Protein AF-A0AAV7GTG4-F1 (afdb_monomer_lite)

Organism: Dendrobium chrysotoxum (NCBI:txid161865)

Radius of gyration: 28.4 Å; chains: 1; bounding box: 74×45×82 Å

InterPro domains:
  IPR003140 Phospholipase/carboxylesterase/thioesterase [PF02230] (51-255)
  IPR029058 Alpha/Beta hydrolase fold [G3DSA:3.40.50.1820] (40-260)
  IPR029058 Alpha/Beta hydrolase fold [SSF53474] (51-258)
  IPR050565 Acyl-protein thioesterase 1-2/Carboxylesterase-like [PTHR10655] (38-260)

pLDDT: mean 74.46, std 27.86, range [29.88, 98.94]

Structure (mmCIF, N/CA/C/O backbone):
data_AF-A0AAV7GTG4-F1
#
_entry.id   AF-A0AAV7GTG4-F1
#
loop_
_atom_site.group_PDB
_atom_site.id
_atom_site.type_symbol
_atom_site.label_atom_id
_atom_site.label_alt_id
_atom_site.label_comp_id
_atom_site.label_asym_id
_atom_site.label_entity_id
_atom_site.label_seq_id
_atom_site.pdbx_PDB_ins_code
_atom_site.Cartn_x
_atom_site.Cartn_y
_atom_site.Cartn_z
_atom_site.occupancy
_atom_site.B_iso_or_equiv
_atom_site.auth_seq_id
_atom_site.auth_comp_id
_atom_site.auth_asym_id
_atom_site.auth_atom_id
_atom_site.pdbx_PDB_model_num
ATOM 1 N N . MET A 1 1 ? -53.180 29.968 63.062 1.00 36.66 1 MET A N 1
ATOM 2 C CA . MET A 1 1 ? -52.756 29.632 61.686 1.00 36.66 1 MET A CA 1
ATOM 3 C C . MET A 1 1 ? -51.474 28.809 61.754 1.00 36.66 1 MET A C 1
ATOM 5 O O . MET A 1 1 ? -50.418 29.368 62.012 1.00 36.66 1 MET A O 1
ATOM 9 N N . ARG A 1 2 ? -51.567 27.484 61.605 1.00 34.22 2 ARG A N 1
ATOM 10 C CA . ARG A 1 2 ? -50.426 26.599 61.323 1.00 34.22 2 ARG A CA 1
ATOM 11 C C . ARG A 1 2 ? -50.727 25.960 59.972 1.00 34.22 2 ARG A C 1
ATOM 13 O O . ARG A 1 2 ? -51.793 25.376 59.820 1.00 34.22 2 ARG A O 1
ATOM 20 N N . ALA A 1 3 ? -49.849 26.169 58.999 1.00 37.91 3 ALA A N 1
ATOM 21 C CA . ALA A 1 3 ? -49.956 25.565 57.680 1.00 37.91 3 ALA A CA 1
ATOM 22 C C . ALA A 1 3 ? -49.348 24.157 57.732 1.00 37.91 3 ALA A C 1
ATOM 24 O O . ALA A 1 3 ? -48.177 24.004 58.080 1.00 37.91 3 ALA A O 1
ATOM 25 N N . GLU A 1 4 ? -50.151 23.147 57.410 1.00 39.28 4 GLU A N 1
ATOM 26 C CA . GLU A 1 4 ? -49.683 21.790 57.134 1.00 39.28 4 GLU A CA 1
ATOM 27 C C . GLU A 1 4 ? -48.976 21.771 55.776 1.00 39.28 4 GLU A C 1
ATOM 29 O O . GLU A 1 4 ? -49.532 22.167 54.750 1.00 39.28 4 GLU A O 1
ATOM 34 N N . VAL A 1 5 ? -47.717 21.338 55.770 1.00 39.69 5 VAL A N 1
ATOM 35 C CA . VAL A 1 5 ? -46.936 21.131 54.548 1.00 39.69 5 VAL A CA 1
ATOM 36 C C . VAL A 1 5 ? -47.171 19.696 54.076 1.00 39.69 5 VAL A C 1
ATOM 38 O O . VAL A 1 5 ? -46.768 18.747 54.743 1.00 39.69 5 VAL A O 1
ATOM 41 N N . ASN A 1 6 ? -47.817 19.553 52.916 1.00 38.62 6 ASN A N 1
ATOM 42 C CA . ASN A 1 6 ? -48.120 18.277 52.257 1.00 38.62 6 ASN A CA 1
ATOM 43 C C . ASN A 1 6 ? -46.845 17.474 51.920 1.00 38.62 6 ASN A C 1
ATOM 45 O O . ASN A 1 6 ? -46.134 17.761 50.949 1.00 38.62 6 ASN A O 1
ATOM 49 N N . THR A 1 7 ? -46.597 16.424 52.701 1.00 40.06 7 THR A N 1
ATOM 50 C CA . THR A 1 7 ? -45.462 15.486 52.620 1.00 40.06 7 THR A CA 1
ATOM 51 C C . THR A 1 7 ? -45.496 14.566 51.388 1.00 40.06 7 THR A C 1
ATOM 53 O O . THR A 1 7 ? -44.447 14.133 50.909 1.00 40.06 7 THR A O 1
ATOM 56 N N . THR A 1 8 ? -46.665 14.334 50.787 1.00 39.31 8 THR A N 1
ATOM 57 C CA . THR A 1 8 ? -46.861 13.488 49.589 1.00 39.31 8 THR A CA 1
ATOM 58 C C . THR A 1 8 ? -46.252 14.081 48.309 1.00 39.31 8 THR A C 1
ATOM 60 O O . THR A 1 8 ? -45.664 13.370 47.488 1.00 39.31 8 THR A O 1
ATOM 63 N N . THR A 1 9 ? -46.279 15.406 48.156 1.00 38.47 9 THR A N 1
ATOM 64 C CA . THR A 1 9 ? -45.645 16.117 47.029 1.00 38.47 9 THR A CA 1
ATOM 65 C C . THR A 1 9 ? -44.116 16.027 47.051 1.00 38.47 9 THR A C 1
ATOM 67 O O . THR A 1 9 ? -43.485 15.981 45.991 1.00 38.47 9 THR A O 1
ATOM 70 N N . ALA A 1 10 ? -43.519 15.937 48.242 1.00 34.12 10 ALA A N 1
ATOM 71 C CA . ALA A 1 10 ? -42.072 15.842 48.421 1.00 34.12 10 ALA A CA 1
ATOM 72 C C . ALA A 1 10 ? -41.535 14.435 48.092 1.00 34.12 10 ALA A C 1
ATOM 74 O O . ALA A 1 10 ? -40.480 14.306 47.475 1.00 34.12 10 ALA A O 1
ATOM 75 N N . LEU A 1 11 ? -42.289 13.370 48.400 1.00 30.86 11 LEU A N 1
ATOM 76 C CA . LEU A 1 11 ? -41.882 12.003 48.044 1.00 30.86 11 LEU A CA 1
ATOM 77 C C . LEU A 1 11 ? -41.906 11.765 46.523 1.00 30.86 11 LEU A C 1
ATOM 79 O O . LEU A 1 11 ? -40.961 11.207 45.968 1.00 30.86 11 LEU A O 1
ATOM 83 N N . SER A 1 12 ? -42.941 12.236 45.817 1.00 35.38 12 SER A N 1
ATOM 84 C CA . SER A 1 12 ? -43.065 12.047 44.357 1.00 35.38 12 SER A CA 1
ATOM 85 C C . SER A 1 12 ? -42.009 12.810 43.536 1.00 35.38 12 SER A C 1
ATOM 87 O O . SER A 1 12 ? -41.624 12.382 42.442 1.00 35.38 12 SER A O 1
ATOM 89 N N . THR A 1 13 ? -41.512 13.929 44.071 1.00 37.38 13 THR A N 1
ATOM 90 C CA . THR A 1 13 ? -40.458 14.748 43.456 1.00 37.38 13 THR A CA 1
ATOM 91 C C . THR A 1 13 ? -39.060 14.171 43.685 1.00 37.38 13 THR A C 1
ATOM 93 O O . THR A 1 13 ? -38.193 14.381 42.839 1.00 37.38 13 THR A O 1
ATOM 96 N N . LEU A 1 14 ? -38.860 13.367 44.737 1.00 34.56 14 LEU A N 1
ATOM 97 C CA . LEU A 1 14 ? -37.626 12.611 44.991 1.00 34.56 14 LEU A CA 1
ATOM 98 C C . LEU A 1 14 ? -37.599 11.224 44.323 1.00 34.56 14 LEU A C 1
ATOM 100 O O . LEU A 1 14 ? -36.553 10.801 43.838 1.00 34.56 14 LEU A O 1
ATOM 104 N N . LEU A 1 15 ? -38.734 10.528 44.217 1.00 31.47 15 LEU A N 1
ATOM 105 C CA . LEU A 1 15 ? -38.800 9.172 43.645 1.00 31.47 15 LEU A CA 1
ATOM 106 C C . LEU A 1 15 ? -38.564 9.132 42.124 1.00 31.47 15 LEU A C 1
ATOM 108 O O . LEU A 1 15 ? -37.957 8.195 41.610 1.00 31.47 15 LEU A O 1
ATOM 112 N N . ARG A 1 16 ? -38.990 10.164 41.386 1.00 36.44 16 ARG A N 1
ATOM 113 C CA . ARG A 1 16 ? -38.794 10.269 39.925 1.00 36.44 16 ARG A CA 1
ATOM 114 C C . ARG A 1 16 ? -37.327 10.390 39.488 1.00 36.44 16 ARG A C 1
ATOM 116 O O . ARG A 1 16 ? -36.952 9.674 38.561 1.00 36.44 16 ARG A O 1
ATOM 123 N N . PRO A 1 17 ? -36.484 11.247 40.096 1.00 33.72 17 PRO A N 1
ATOM 124 C CA . PRO A 1 17 ? -35.061 11.283 39.772 1.00 33.72 17 PRO A CA 1
ATOM 125 C C . PRO A 1 17 ? -34.335 10.001 40.191 1.00 33.72 17 PRO A C 1
ATOM 127 O O . PRO A 1 17 ? -33.443 9.576 39.465 1.00 33.72 17 PRO A O 1
ATOM 130 N N . ILE A 1 18 ? -34.755 9.340 41.276 1.00 34.94 18 ILE A N 1
ATOM 131 C CA . ILE A 1 18 ? -34.203 8.037 41.681 1.00 34.94 18 ILE A CA 1
ATOM 132 C C . ILE A 1 18 ? -34.541 6.967 40.634 1.00 34.94 18 ILE A C 1
ATOM 134 O O . ILE A 1 18 ? -33.643 6.280 40.163 1.00 34.94 18 ILE A O 1
ATOM 138 N N . ALA A 1 19 ? -35.791 6.888 40.170 1.00 34.91 19 ALA A N 1
ATOM 139 C CA . ALA A 1 19 ? -36.195 5.946 39.123 1.00 34.91 19 ALA A CA 1
ATOM 140 C C . ALA A 1 19 ? -35.512 6.222 37.768 1.00 34.91 19 ALA A C 1
ATOM 142 O O . ALA A 1 19 ? -35.111 5.284 37.078 1.00 34.91 19 ALA A O 1
ATOM 143 N N . LEU A 1 20 ? -35.328 7.496 37.392 1.00 38.78 20 LEU A N 1
ATOM 144 C CA . LEU A 1 20 ? -34.581 7.873 36.183 1.00 38.78 20 LEU A CA 1
ATOM 145 C C . LEU A 1 20 ? -33.096 7.519 36.301 1.00 38.78 20 LEU A C 1
ATOM 147 O O . LEU A 1 20 ? -32.494 7.058 35.332 1.00 38.78 20 LEU A O 1
ATOM 151 N N . PHE A 1 21 ? -32.509 7.719 37.479 1.00 38.72 21 PHE A N 1
ATOM 152 C CA . PHE A 1 21 ? -31.132 7.342 37.765 1.00 38.72 21 PHE A CA 1
ATOM 153 C C . PHE A 1 21 ? -30.966 5.821 37.699 1.00 38.72 21 PHE A C 1
ATOM 155 O O . PHE A 1 21 ? -30.103 5.340 36.974 1.00 38.72 21 PHE A O 1
ATOM 162 N N . SER A 1 22 ? -31.858 5.056 38.331 1.00 38.25 22 SER A N 1
ATOM 163 C CA . SER A 1 22 ? -31.867 3.591 38.275 1.00 38.25 22 SER A CA 1
ATOM 164 C C . SER A 1 22 ? -32.057 3.058 36.852 1.00 38.25 22 SER A C 1
ATOM 166 O O . SER A 1 22 ? -31.350 2.135 36.460 1.00 38.25 22 SER A O 1
ATOM 168 N N . ALA A 1 23 ? -32.939 3.658 36.045 1.00 41.09 23 ALA A N 1
ATOM 169 C CA . ALA A 1 23 ? -33.130 3.280 34.642 1.00 41.09 23 ALA A CA 1
ATOM 170 C C . ALA A 1 23 ? -31.912 3.627 33.771 1.00 41.09 23 ALA A C 1
ATOM 172 O O . ALA A 1 23 ? -31.518 2.838 32.917 1.00 41.09 23 ALA A O 1
ATOM 173 N N . THR A 1 24 ? -31.269 4.771 34.014 1.00 45.00 24 THR A N 1
ATOM 174 C CA . THR A 1 24 ? -30.052 5.180 33.296 1.00 45.00 24 THR A CA 1
ATOM 175 C C . THR A 1 24 ? -28.879 4.276 33.663 1.00 45.00 24 THR A C 1
ATOM 177 O O . THR A 1 24 ? -28.149 3.834 32.779 1.00 45.00 24 THR A O 1
ATOM 180 N N . VAL A 1 25 ? -28.730 3.924 34.942 1.00 43.78 25 VAL A N 1
ATOM 181 C CA . VAL A 1 25 ? -27.737 2.951 35.410 1.00 43.78 25 VAL A CA 1
ATOM 182 C C . VAL A 1 25 ? -28.030 1.573 34.822 1.00 43.78 25 VAL A C 1
ATOM 184 O O . VAL A 1 25 ? -27.119 0.957 34.285 1.00 43.78 25 VAL A O 1
ATOM 187 N N . ALA A 1 26 ? -29.285 1.117 34.810 1.00 42.66 26 ALA A N 1
ATOM 188 C CA . ALA A 1 26 ? -29.662 -0.163 34.216 1.00 42.66 26 ALA A CA 1
ATOM 189 C C . ALA A 1 26 ? -29.380 -0.208 32.708 1.00 42.66 26 ALA A C 1
ATOM 191 O O . ALA A 1 26 ? -28.789 -1.174 32.245 1.00 42.66 26 ALA A O 1
ATOM 192 N N . ILE A 1 27 ? -29.707 0.846 31.950 1.00 50.53 27 ILE A N 1
ATOM 193 C CA . ILE A 1 27 ? -29.393 0.963 30.514 1.00 50.53 27 ILE A CA 1
ATOM 194 C C . ILE A 1 27 ? -27.882 1.036 30.293 1.00 50.53 27 ILE A C 1
ATOM 196 O O . ILE A 1 27 ? -27.375 0.420 29.359 1.00 50.53 27 ILE A O 1
ATOM 200 N N . THR A 1 28 ? -27.141 1.731 31.155 1.00 45.47 28 THR A N 1
ATOM 201 C CA . THR A 1 28 ? -25.675 1.804 31.083 1.00 45.47 28 THR A CA 1
ATOM 202 C C . THR A 1 28 ? -25.050 0.442 31.371 1.00 45.47 28 THR A C 1
ATOM 204 O O . THR A 1 28 ? -24.150 0.032 30.651 1.00 45.47 28 THR A O 1
ATOM 207 N N . VAL A 1 29 ? -25.564 -0.305 32.351 1.00 43.78 29 VAL A N 1
ATOM 208 C CA . VAL A 1 29 ? -25.121 -1.665 32.691 1.00 43.78 29 VAL A CA 1
ATOM 209 C C . VAL A 1 29 ? -25.538 -2.670 31.611 1.00 43.78 29 VAL A C 1
ATOM 211 O O . VAL A 1 29 ? -24.743 -3.540 31.259 1.00 43.78 29 VAL A O 1
ATOM 214 N N . LEU A 1 30 ? -26.725 -2.540 31.009 1.00 42.84 30 LEU A N 1
ATOM 215 C CA . LEU A 1 30 ? -27.164 -3.374 29.882 1.00 42.84 30 LEU A CA 1
ATOM 216 C C . LEU A 1 30 ? -26.331 -3.092 28.627 1.00 42.84 30 LEU A C 1
ATOM 218 O O . LEU A 1 30 ? -25.896 -4.012 27.947 1.00 42.84 30 LEU A O 1
ATOM 222 N N . SER A 1 31 ? -26.047 -1.820 28.349 1.00 46.91 31 SER A N 1
ATOM 223 C CA . SER A 1 31 ? -25.193 -1.398 27.238 1.00 46.91 31 SER A CA 1
ATOM 224 C C . SER A 1 31 ? -23.757 -1.851 27.468 1.00 46.91 31 SER A C 1
ATOM 226 O O . SER A 1 31 ? -23.150 -2.417 26.569 1.00 46.91 31 SER A O 1
ATOM 228 N N . ALA A 1 32 ? -23.231 -1.692 28.683 1.00 39.34 32 ALA A N 1
ATOM 229 C CA . ALA A 1 32 ? -21.910 -2.169 29.069 1.00 39.34 32 ALA A CA 1
ATOM 230 C C . ALA A 1 32 ? -21.818 -3.699 29.004 1.00 39.34 32 ALA A C 1
ATOM 232 O O . ALA A 1 32 ? -20.820 -4.209 28.522 1.00 39.34 32 ALA A O 1
ATOM 233 N N . SER A 1 33 ? -22.850 -4.447 29.401 1.00 35.81 33 SER A N 1
ATOM 234 C CA . SER A 1 33 ? -22.867 -5.917 29.315 1.00 35.81 33 SER A CA 1
ATOM 235 C C . SER A 1 33 ? -23.083 -6.440 27.888 1.00 35.81 33 SER A C 1
ATOM 237 O O . SER A 1 33 ? -22.487 -7.448 27.509 1.00 35.81 33 SER A O 1
ATOM 239 N N . LEU A 1 34 ? -23.840 -5.729 27.048 1.00 40.31 34 LEU A N 1
ATOM 240 C CA . LEU A 1 34 ? -23.933 -5.984 25.605 1.00 40.31 34 LEU A CA 1
ATOM 241 C C . LEU A 1 34 ? -22.618 -5.644 24.884 1.00 40.31 34 LEU A C 1
ATOM 243 O O . LEU A 1 34 ? -22.203 -6.374 23.984 1.00 40.31 34 LEU A O 1
ATOM 247 N N . LEU A 1 35 ? -21.924 -4.586 25.315 1.00 38.91 35 LEU A N 1
ATOM 248 C CA . LEU A 1 35 ? -20.569 -4.238 24.879 1.00 38.91 35 LEU A CA 1
ATOM 249 C C . LEU A 1 35 ? -19.532 -5.237 25.417 1.00 38.91 35 LEU A C 1
ATOM 251 O O . LEU A 1 35 ? -18.597 -5.564 24.697 1.00 38.91 35 LEU A O 1
ATOM 255 N N . HIS A 1 36 ? -19.714 -5.788 26.622 1.00 35.22 36 HIS A N 1
ATOM 256 C CA . HIS A 1 36 ? -18.896 -6.863 27.194 1.00 35.22 36 HIS A CA 1
ATOM 257 C C . HIS A 1 36 ? -19.021 -8.139 26.359 1.00 35.22 36 HIS A C 1
ATOM 259 O O . HIS A 1 36 ? -18.013 -8.681 25.914 1.00 35.22 36 HIS A O 1
ATOM 265 N N . ARG A 1 37 ? -20.258 -8.557 26.041 1.00 39.06 37 ARG A N 1
ATOM 266 C CA . ARG A 1 37 ? -20.541 -9.691 25.142 1.00 39.06 37 ARG A CA 1
ATOM 267 C C . ARG A 1 37 ? -20.003 -9.490 23.721 1.00 39.06 37 ARG A C 1
ATOM 269 O O . ARG A 1 37 ? -19.811 -10.473 23.017 1.00 39.06 37 ARG A O 1
ATOM 276 N N . ARG A 1 38 ? -19.765 -8.241 23.298 1.00 43.75 38 ARG A N 1
ATOM 277 C CA . ARG A 1 38 ? -19.172 -7.872 21.999 1.00 43.75 38 ARG A CA 1
ATOM 278 C C . ARG A 1 38 ? -17.683 -7.486 22.069 1.00 43.75 38 ARG A C 1
ATOM 280 O O . ARG A 1 38 ? -17.143 -7.054 21.058 1.00 43.75 38 ARG A O 1
ATOM 287 N N . GLY A 1 39 ? -17.017 -7.622 23.222 1.00 35.09 39 GLY A N 1
ATOM 288 C CA . GLY A 1 39 ? -15.580 -7.339 23.384 1.00 35.09 39 GLY A CA 1
ATOM 289 C C . GLY A 1 39 ? -15.173 -5.854 23.413 1.00 35.09 39 GLY A C 1
ATOM 290 O O . GLY A 1 39 ? -13.990 -5.541 23.337 1.00 35.09 39 GLY A O 1
ATOM 291 N N . LEU A 1 40 ? -16.121 -4.921 23.545 1.00 40.44 40 LEU A N 1
ATOM 292 C CA . LEU A 1 40 ? -15.910 -3.472 23.373 1.00 40.44 40 LEU A CA 1
ATOM 293 C C . LEU A 1 40 ? -15.656 -2.689 24.678 1.00 40.44 40 LEU A C 1
ATOM 295 O O . LEU A 1 40 ? -15.343 -1.502 24.626 1.00 40.44 40 LEU A O 1
ATOM 299 N N . LEU A 1 41 ? -15.741 -3.322 25.855 1.00 35.50 41 LEU A N 1
ATOM 300 C CA . LEU A 1 41 ? -15.412 -2.673 27.140 1.00 35.50 41 LEU A CA 1
ATOM 301 C C . LEU A 1 41 ? -13.906 -2.518 27.402 1.00 35.50 41 LEU A C 1
ATOM 303 O O . LEU A 1 41 ? -13.519 -1.812 28.332 1.00 35.50 41 LEU A O 1
ATOM 307 N N . HIS A 1 42 ? -13.043 -3.090 26.560 1.00 37.62 42 HIS A N 1
ATOM 308 C CA . HIS A 1 42 ? -11.595 -2.873 26.626 1.00 37.62 42 HIS A CA 1
ATOM 309 C C . HIS A 1 42 ? -11.173 -1.479 26.122 1.00 37.62 42 HIS A C 1
ATOM 311 O O . HIS A 1 42 ? -10.031 -1.297 25.730 1.00 37.62 42 HIS A O 1
ATOM 317 N N . LEU A 1 43 ? -12.083 -0.497 26.114 1.00 39.78 43 LEU A N 1
ATOM 318 C CA . LEU A 1 43 ? -11.849 0.894 25.701 1.00 39.78 43 LEU A CA 1
ATOM 319 C C . LEU A 1 43 ? -12.135 1.921 26.818 1.00 39.78 43 LEU A C 1
ATOM 321 O O . LEU A 1 43 ? -11.957 3.115 26.597 1.00 39.78 43 LEU A O 1
ATOM 325 N N . ALA A 1 44 ? -12.583 1.482 28.005 1.00 33.91 44 ALA A N 1
ATOM 326 C CA . ALA A 1 44 ? -13.005 2.369 29.100 1.00 33.91 44 ALA A CA 1
ATOM 327 C C . ALA A 1 44 ? -12.086 2.369 30.342 1.00 33.91 44 ALA A C 1
ATOM 329 O O . ALA A 1 44 ? -12.305 3.160 31.257 1.00 33.91 44 ALA A O 1
ATOM 330 N N . ASN A 1 45 ? -11.051 1.525 30.391 1.00 31.11 45 ASN A N 1
ATOM 331 C CA . ASN A 1 45 ? -9.992 1.621 31.404 1.00 31.11 45 ASN A CA 1
ATOM 332 C C . ASN A 1 45 ? -8.892 2.588 30.891 1.00 31.11 45 ASN A C 1
ATOM 334 O O . ASN A 1 45 ? -8.437 2.439 29.763 1.00 31.11 45 ASN A O 1
ATOM 338 N N . PRO A 1 46 ? -8.387 3.568 31.656 1.00 36.03 46 PRO A N 1
ATOM 339 C CA . PRO A 1 46 ? -7.243 4.380 31.213 1.00 36.03 46 PRO A CA 1
ATOM 340 C C . PRO A 1 46 ? -5.946 3.560 31.051 1.00 36.03 46 PRO A C 1
ATOM 342 O O . PRO A 1 46 ? -4.975 4.049 30.480 1.00 36.03 46 PRO A O 1
ATOM 345 N N . GLN A 1 47 ? -5.947 2.307 31.526 1.00 33.12 47 GLN A N 1
ATOM 346 C CA . GLN A 1 47 ? -4.944 1.272 31.255 1.00 33.12 47 GLN A CA 1
ATOM 347 C C . GLN A 1 47 ? -5.450 0.159 30.318 1.00 33.12 47 GLN A C 1
ATOM 349 O O . GLN A 1 47 ? -4.998 -0.982 30.393 1.00 33.12 47 GLN A O 1
ATOM 354 N N . THR A 1 48 ? -6.412 0.437 29.434 1.00 41.69 48 THR A N 1
ATOM 355 C CA . THR A 1 48 ? -6.730 -0.495 28.346 1.00 41.69 48 THR A CA 1
ATOM 356 C C . THR A 1 48 ? -5.488 -0.698 27.504 1.00 41.69 48 THR A C 1
ATOM 358 O O . THR A 1 48 ? -4.936 0.281 26.996 1.00 41.69 48 THR A O 1
ATOM 361 N N . HIS A 1 49 ? -5.062 -1.952 27.344 1.00 44.44 49 HIS A N 1
ATOM 362 C CA . HIS A 1 49 ? -4.102 -2.329 26.317 1.00 44.44 49 HIS A CA 1
ATOM 363 C C . HIS A 1 49 ? -4.519 -1.627 25.026 1.00 44.44 49 HIS A C 1
ATOM 365 O O . HIS A 1 49 ? -5.585 -1.933 24.489 1.00 44.44 49 HIS A O 1
ATOM 371 N N . MET A 1 50 ? -3.735 -0.641 24.565 1.00 54.50 50 MET A N 1
ATOM 372 C CA . MET A 1 50 ? -4.011 -0.026 23.271 1.00 54.50 50 MET A CA 1
ATOM 373 C C . MET A 1 50 ? -4.141 -1.159 22.270 1.00 54.50 50 MET A C 1
ATOM 375 O O . MET A 1 50 ? -3.254 -2.021 22.229 1.00 54.50 50 MET A O 1
ATOM 379 N N . ALA A 1 51 ? -5.278 -1.193 21.570 1.00 64.38 51 ALA A N 1
ATOM 380 C CA . ALA A 1 51 ? -5.617 -2.291 20.684 1.00 64.38 51 ALA A CA 1
ATOM 381 C C . ALA A 1 51 ? -4.420 -2.562 19.770 1.00 64.38 51 ALA A C 1
ATOM 383 O O . ALA A 1 51 ? -3.909 -1.649 19.121 1.00 64.38 51 ALA A O 1
ATOM 384 N N . ARG A 1 52 ? -3.934 -3.806 19.791 1.00 85.00 52 ARG A N 1
ATOM 385 C CA . ARG A 1 52 ? -2.775 -4.221 19.004 1.00 85.00 52 ARG A CA 1
ATOM 386 C C . ARG A 1 52 ? -3.074 -3.946 17.532 1.00 85.00 52 ARG A C 1
ATOM 388 O O . ARG A 1 52 ? -4.063 -4.456 17.007 1.00 85.00 52 ARG A O 1
ATOM 395 N N . SER A 1 53 ? -2.241 -3.137 16.892 1.00 93.56 53 SER A N 1
ATOM 396 C CA . SER A 1 53 ? -2.289 -2.892 15.454 1.00 93.56 53 SER A CA 1
ATOM 397 C C . SER A 1 53 ? -1.261 -3.748 14.731 1.00 93.56 53 SER A C 1
ATOM 399 O O . SER A 1 53 ? -0.302 -4.246 15.330 1.00 93.56 53 SER A O 1
ATOM 401 N N . PHE A 1 54 ? -1.479 -3.937 13.436 1.00 97.94 54 PHE A N 1
ATOM 402 C CA . PHE A 1 54 ? -0.559 -4.641 12.559 1.00 97.94 54 PHE A CA 1
ATOM 403 C C . PHE A 1 54 ? -0.257 -3.779 11.342 1.00 97.94 54 PHE A C 1
ATOM 405 O O . PHE A 1 54 ? -1.177 -3.298 10.682 1.00 97.94 54 PHE A O 1
ATOM 412 N N . ILE A 1 55 ? 1.027 -3.583 11.056 1.00 98.62 55 ILE A N 1
ATOM 413 C CA . ILE A 1 55 ? 1.483 -2.888 9.855 1.00 98.62 55 ILE A CA 1
ATOM 414 C C . ILE A 1 55 ? 2.319 -3.859 9.034 1.00 98.62 55 ILE A C 1
ATOM 416 O O . ILE A 1 55 ? 3.367 -4.331 9.481 1.00 98.62 55 ILE A O 1
ATOM 420 N N . LEU A 1 56 ? 1.828 -4.144 7.833 1.00 98.88 56 LEU A N 1
ATOM 421 C CA . LEU A 1 56 ? 2.505 -4.934 6.820 1.00 98.88 56 LEU A CA 1
ATOM 422 C C . LEU A 1 56 ? 3.151 -3.990 5.808 1.00 98.88 56 LEU A C 1
ATOM 424 O O . LEU A 1 56 ? 2.445 -3.193 5.202 1.00 98.88 56 LEU A O 1
ATOM 428 N N . TRP A 1 57 ? 4.464 -4.083 5.615 1.00 98.88 57 TRP A N 1
ATOM 429 C CA . TRP A 1 57 ? 5.205 -3.253 4.668 1.00 98.88 57 TRP A CA 1
ATOM 430 C C . TRP A 1 57 ? 5.787 -4.087 3.525 1.00 98.88 57 TRP A C 1
ATOM 432 O O . TRP A 1 57 ? 6.574 -5.004 3.756 1.00 98.88 57 TRP A O 1
ATOM 442 N N . LEU A 1 58 ? 5.422 -3.752 2.289 1.00 98.94 58 LEU A N 1
ATOM 443 C CA . LEU A 1 58 ? 5.835 -4.444 1.071 1.00 98.94 58 LEU A CA 1
ATOM 444 C C . LEU A 1 58 ? 6.910 -3.625 0.342 1.00 98.94 58 LEU A C 1
ATOM 446 O O . LEU A 1 58 ? 6.672 -2.483 -0.056 1.00 98.94 58 LEU A O 1
ATOM 450 N N . HIS A 1 59 ? 8.095 -4.211 0.174 1.00 98.81 59 HIS A N 1
ATOM 451 C CA . HIS A 1 59 ? 9.239 -3.558 -0.469 1.00 98.81 59 HIS A CA 1
ATOM 452 C C . HIS A 1 59 ? 9.083 -3.454 -2.000 1.00 98.81 59 HIS A C 1
ATOM 454 O O . HIS A 1 59 ? 8.251 -4.143 -2.598 1.00 98.81 59 HIS A O 1
ATOM 460 N N . GLY A 1 60 ? 9.899 -2.602 -2.629 1.00 98.56 60 GLY A N 1
ATOM 461 C CA . GLY A 1 60 ? 9.965 -2.443 -4.087 1.00 98.56 60 GLY A CA 1
ATOM 462 C C . GLY A 1 60 ? 10.739 -3.564 -4.792 1.00 98.56 60 GLY A C 1
ATOM 463 O O . GLY A 1 60 ? 11.329 -4.429 -4.145 1.00 98.56 60 GLY A O 1
ATOM 464 N N . LEU A 1 61 ? 10.743 -3.552 -6.126 1.00 98.56 61 LEU A N 1
ATOM 465 C CA . LEU A 1 61 ? 11.448 -4.549 -6.938 1.00 98.56 61 LEU A CA 1
ATOM 466 C C . LEU A 1 61 ? 12.942 -4.633 -6.563 1.00 98.56 61 LEU A C 1
ATOM 468 O O . LEU A 1 61 ? 13.602 -3.608 -6.422 1.00 98.56 61 LEU A O 1
ATOM 472 N N . GLY A 1 62 ? 13.476 -5.850 -6.442 1.00 97.75 62 GLY A N 1
ATOM 473 C CA . GLY A 1 62 ? 14.898 -6.109 -6.189 1.00 97.75 62 GLY A CA 1
ATOM 474 C C . GLY A 1 62 ? 15.349 -5.935 -4.734 1.00 97.75 62 GLY A C 1
ATOM 475 O O . GLY A 1 62 ? 16.472 -6.307 -4.404 1.00 97.75 62 GLY A O 1
ATOM 476 N N . ASP A 1 63 ? 14.483 -5.409 -3.867 1.00 98.12 63 ASP A N 1
ATOM 477 C CA . ASP A 1 63 ? 14.775 -5.143 -2.457 1.00 98.12 63 ASP A CA 1
ATOM 478 C C . ASP A 1 63 ? 14.374 -6.330 -1.547 1.00 98.12 63 ASP A C 1
ATOM 480 O O . ASP A 1 63 ? 14.110 -7.440 -2.013 1.00 98.12 63 ASP A O 1
ATOM 484 N N . SER A 1 64 ? 14.339 -6.131 -0.229 1.00 98.62 64 SER A N 1
ATOM 485 C CA . SER A 1 64 ? 13.973 -7.148 0.752 1.00 98.62 64 SER A CA 1
ATOM 486 C C . SER A 1 64 ? 13.223 -6.571 1.952 1.00 98.62 64 SER A C 1
ATOM 488 O O . SER A 1 64 ? 13.314 -5.384 2.275 1.00 98.62 64 SER A O 1
ATOM 490 N N . GLY A 1 65 ? 12.519 -7.447 2.669 1.00 98.31 65 GLY A N 1
ATOM 491 C CA . GLY A 1 65 ? 11.891 -7.120 3.944 1.00 98.31 65 GLY A CA 1
ATOM 492 C C . GLY A 1 65 ? 12.877 -6.554 4.978 1.00 98.31 65 GLY A C 1
ATOM 493 O O . GLY A 1 65 ? 12.685 -5.418 5.416 1.00 98.31 65 GLY A O 1
ATOM 494 N N . PRO A 1 66 ? 13.967 -7.274 5.323 1.00 98.56 66 PRO A N 1
ATOM 495 C CA . PRO A 1 66 ? 14.960 -6.814 6.297 1.00 98.56 66 PRO A CA 1
ATOM 496 C C . PRO A 1 66 ? 15.556 -5.434 5.997 1.00 98.56 66 PRO A C 1
ATOM 498 O O . PRO A 1 66 ? 15.741 -4.637 6.913 1.00 98.56 66 PRO A O 1
ATOM 501 N N . ALA A 1 67 ? 15.807 -5.112 4.724 1.00 98.25 67 ALA A N 1
ATOM 502 C CA . ALA A 1 67 ? 16.326 -3.800 4.327 1.00 98.25 67 ALA A CA 1
ATOM 503 C C . ALA A 1 67 ? 15.338 -2.649 4.602 1.00 98.25 67 ALA A C 1
ATOM 505 O O . ALA A 1 67 ? 15.755 -1.518 4.844 1.00 98.25 67 ALA A O 1
ATOM 506 N N . ASN A 1 68 ? 14.034 -2.941 4.625 1.00 98.44 68 ASN A N 1
ATOM 507 C CA . ASN A 1 68 ? 12.973 -1.971 4.889 1.00 98.44 68 ASN A CA 1
ATOM 508 C C . ASN A 1 68 ? 12.578 -1.895 6.374 1.00 98.44 68 ASN A C 1
ATOM 510 O O . ASN A 1 68 ? 11.922 -0.934 6.775 1.00 98.44 68 ASN A O 1
ATOM 514 N N . GLU A 1 69 ? 12.992 -2.847 7.219 1.00 98.38 69 GLU A N 1
ATOM 515 C CA . GLU A 1 69 ? 12.674 -2.843 8.656 1.00 98.38 69 GLU A CA 1
ATOM 516 C C . GLU A 1 69 ? 12.981 -1.522 9.387 1.00 98.38 69 GLU A C 1
ATOM 518 O O . GLU A 1 69 ? 12.178 -1.138 10.249 1.00 98.38 69 GLU A O 1
ATOM 523 N N . PRO A 1 70 ? 14.071 -0.782 9.076 1.00 98.19 70 PRO A N 1
ATOM 524 C CA . PRO A 1 70 ? 14.352 0.509 9.703 1.00 98.19 70 PRO A CA 1
ATOM 525 C C . PRO A 1 70 ? 13.237 1.553 9.548 1.00 98.19 70 PRO A C 1
ATOM 527 O O . PRO A 1 70 ? 13.158 2.464 10.372 1.00 98.19 70 PRO A O 1
ATOM 530 N N . ILE A 1 71 ? 12.322 1.408 8.580 1.00 97.75 71 ILE A N 1
ATOM 531 C CA . ILE A 1 71 ? 11.175 2.314 8.389 1.00 97.75 71 ILE A CA 1
ATOM 532 C C . ILE A 1 71 ? 10.322 2.427 9.658 1.00 97.75 71 ILE A C 1
ATOM 534 O O . ILE A 1 71 ? 9.833 3.511 9.981 1.00 97.75 71 ILE A O 1
ATOM 538 N N . ARG A 1 72 ? 10.205 1.353 10.452 1.00 96.94 72 ARG A N 1
ATOM 539 C CA . ARG A 1 72 ? 9.447 1.382 11.717 1.00 96.94 72 ARG A CA 1
ATOM 540 C C . ARG A 1 72 ? 9.981 2.411 12.720 1.00 96.94 72 ARG A C 1
ATOM 542 O O . ARG A 1 72 ? 9.236 2.854 13.586 1.00 96.94 72 ARG A O 1
ATOM 549 N N . THR A 1 73 ? 11.257 2.796 12.617 1.00 96.12 73 THR A N 1
ATOM 550 C CA . THR A 1 73 ? 11.899 3.745 13.546 1.00 96.12 73 THR A CA 1
ATOM 551 C C . THR A 1 73 ? 11.427 5.188 13.351 1.00 96.12 73 THR A C 1
ATOM 553 O O . THR A 1 73 ? 11.526 5.990 14.276 1.00 96.12 73 THR A O 1
ATOM 556 N N . PHE A 1 74 ? 10.829 5.503 12.196 1.00 95.12 74 PHE A N 1
ATOM 557 C CA . PHE A 1 74 ? 10.208 6.803 11.933 1.00 95.12 74 PHE A CA 1
ATOM 558 C C . PHE A 1 74 ? 8.852 6.973 12.645 1.00 95.12 74 PHE A C 1
ATOM 560 O O . PHE A 1 74 ? 8.365 8.094 12.776 1.00 95.12 74 PHE A O 1
ATOM 567 N N . PHE A 1 75 ? 8.256 5.885 13.146 1.00 95.06 75 PHE A N 1
ATOM 568 C CA . PHE A 1 75 ? 6.973 5.880 13.853 1.00 95.06 75 PHE A CA 1
ATOM 569 C C . PHE A 1 75 ? 7.209 5.962 15.361 1.00 95.06 75 PHE A C 1
ATOM 571 O O . PHE A 1 75 ? 7.260 4.955 16.068 1.00 95.06 75 PHE A O 1
ATOM 578 N N . THR A 1 76 ? 7.381 7.184 15.857 1.00 90.81 76 THR A N 1
ATOM 579 C CA . THR A 1 76 ? 7.800 7.452 17.244 1.00 90.81 76 THR A CA 1
ATOM 580 C C . THR A 1 76 ? 6.632 7.726 18.191 1.00 90.81 76 THR A C 1
ATOM 582 O O . THR A 1 76 ? 6.802 7.744 19.414 1.00 90.81 76 THR A O 1
ATOM 585 N N . SER A 1 77 ? 5.428 7.932 17.655 1.00 90.62 77 SER A N 1
ATOM 586 C CA . SER A 1 77 ? 4.255 8.274 18.454 1.00 90.62 77 SER A CA 1
ATOM 587 C C . SER A 1 77 ? 3.835 7.128 19.390 1.00 90.62 77 SER A C 1
ATOM 589 O O . SER A 1 77 ? 3.887 5.959 18.994 1.00 90.62 77 SER A O 1
ATOM 591 N N . PRO A 1 78 ? 3.341 7.427 20.612 1.00 89.12 78 PRO A N 1
ATOM 592 C CA . PRO A 1 78 ? 2.942 6.407 21.581 1.00 89.12 78 PRO A CA 1
ATOM 593 C C . PRO A 1 78 ? 1.945 5.387 21.031 1.00 89.12 78 PRO A C 1
ATOM 595 O O . PRO A 1 78 ? 2.039 4.217 21.392 1.00 89.12 78 PRO A O 1
ATOM 598 N N . GLU A 1 79 ? 1.040 5.807 20.140 1.00 87.19 79 GLU A N 1
ATOM 599 C CA . GLU A 1 79 ? 0.031 4.964 19.488 1.00 87.19 79 GLU A CA 1
ATOM 600 C C . GLU A 1 79 ? 0.620 3.728 18.781 1.00 87.19 79 GLU A C 1
ATOM 602 O O . GLU A 1 79 ? -0.080 2.727 18.653 1.00 87.19 79 GLU A O 1
ATOM 607 N N . PHE A 1 80 ? 1.900 3.752 18.382 1.00 91.50 80 PHE A N 1
ATOM 608 C CA . PHE A 1 80 ? 2.558 2.627 17.706 1.00 91.50 80 PHE A CA 1
ATOM 609 C C . PHE A 1 80 ? 3.344 1.690 18.635 1.00 91.50 80 PHE A C 1
ATOM 611 O O . PHE A 1 80 ? 3.915 0.708 18.164 1.00 91.50 80 PHE A O 1
ATOM 618 N N . ARG A 1 81 ? 3.361 1.934 19.956 1.00 89.50 81 ARG A N 1
ATOM 619 C CA . ARG A 1 81 ? 4.117 1.110 20.926 1.00 89.50 81 ARG A CA 1
ATOM 620 C C . ARG A 1 81 ? 3.732 -0.371 20.908 1.00 89.50 81 ARG A C 1
ATOM 622 O O . ARG A 1 81 ? 4.586 -1.220 21.123 1.00 89.50 81 ARG A O 1
ATOM 629 N N . ASN A 1 82 ? 2.459 -0.667 20.643 1.00 89.56 82 ASN A N 1
ATOM 630 C CA . ASN A 1 82 ? 1.932 -2.033 20.578 1.00 89.56 82 ASN A CA 1
ATOM 631 C C . ASN A 1 82 ? 1.756 -2.532 19.133 1.00 89.56 82 ASN A C 1
ATOM 633 O O . ASN A 1 82 ? 1.127 -3.570 18.921 1.00 89.56 82 ASN A O 1
ATOM 637 N N . THR A 1 83 ? 2.269 -1.802 18.139 1.00 95.19 83 THR A N 1
ATOM 638 C CA . THR A 1 83 ? 2.170 -2.201 16.734 1.00 95.19 83 THR A CA 1
ATOM 639 C C . THR A 1 83 ? 3.053 -3.411 16.472 1.00 95.19 83 THR A C 1
ATOM 641 O O . THR A 1 83 ? 4.262 -3.386 16.706 1.00 95.19 83 THR A O 1
ATOM 644 N N . LYS A 1 84 ? 2.463 -4.468 15.915 1.00 97.38 84 LYS A N 1
ATOM 645 C CA . LYS A 1 84 ? 3.216 -5.555 15.296 1.00 97.38 84 LYS A CA 1
ATOM 646 C C . LYS A 1 84 ? 3.581 -5.143 13.871 1.00 97.38 84 LYS A C 1
ATOM 648 O O . LYS A 1 84 ? 2.703 -4.820 13.079 1.00 97.38 84 LYS A O 1
ATOM 653 N N . TRP A 1 85 ? 4.865 -5.187 13.549 1.00 98.19 85 TRP A N 1
ATOM 654 C CA . TRP A 1 85 ? 5.370 -4.890 12.213 1.00 98.19 85 TRP A CA 1
ATOM 655 C C . TRP A 1 85 ? 5.722 -6.179 11.475 1.00 98.19 85 TRP A C 1
ATOM 657 O O . TRP A 1 85 ? 6.244 -7.113 12.084 1.00 98.19 85 TRP A O 1
ATOM 667 N N . SER A 1 86 ? 5.460 -6.222 10.173 1.00 98.62 86 SER A N 1
ATOM 668 C CA . SER A 1 86 ? 5.906 -7.296 9.290 1.00 98.62 86 SER A CA 1
ATOM 669 C C . SER A 1 86 ? 6.470 -6.711 8.004 1.00 98.62 86 SER A C 1
ATOM 671 O O . SER A 1 86 ? 5.819 -5.905 7.346 1.00 98.62 86 SER A O 1
ATOM 673 N N . PHE A 1 87 ? 7.679 -7.145 7.664 1.00 98.81 87 PHE A N 1
ATOM 674 C CA . PHE A 1 87 ? 8.389 -6.789 6.444 1.00 98.81 87 PHE A CA 1
ATOM 675 C C . PHE A 1 87 ? 8.734 -8.096 5.713 1.00 98.81 87 PHE A C 1
ATOM 677 O O . PHE A 1 87 ? 9.833 -8.620 5.892 1.00 98.81 87 PHE A O 1
ATOM 684 N N . PRO A 1 88 ? 7.787 -8.728 4.995 1.00 98.56 88 PRO A N 1
ATOM 685 C CA . PRO A 1 88 ? 8.079 -9.939 4.238 1.00 98.56 88 PRO A CA 1
ATOM 686 C C . PRO A 1 88 ? 8.996 -9.630 3.051 1.00 98.56 88 PRO A C 1
ATOM 688 O O . PRO A 1 88 ? 8.947 -8.538 2.488 1.00 98.56 88 PRO A O 1
ATOM 691 N N . SER A 1 89 ? 9.781 -10.622 2.636 1.00 98.62 89 SER A N 1
ATOM 692 C CA . SER A 1 89 ? 10.529 -10.570 1.379 1.00 98.62 89 SER A CA 1
ATOM 693 C C . SER A 1 89 ? 9.766 -11.287 0.270 1.00 98.62 89 SER A C 1
ATOM 695 O O . SER A 1 89 ? 9.199 -12.361 0.491 1.00 98.62 89 SER A O 1
ATOM 697 N N . ALA A 1 90 ? 9.785 -10.706 -0.924 1.00 98.56 90 ALA A N 1
ATOM 698 C CA . ALA A 1 90 ? 9.287 -11.335 -2.133 1.00 98.56 90 ALA A CA 1
ATOM 699 C C . ALA A 1 90 ? 10.105 -12.596 -2.484 1.00 98.56 90 ALA A C 1
ATOM 701 O O . ALA A 1 90 ? 11.299 -12.666 -2.169 1.00 98.56 90 ALA A O 1
ATOM 702 N N . PRO A 1 91 ? 9.506 -13.592 -3.161 1.00 97.94 91 PRO A N 1
ATOM 703 C CA . PRO A 1 91 ? 10.276 -14.675 -3.764 1.00 97.94 91 PRO A CA 1
ATOM 704 C C . PRO A 1 91 ? 11.215 -14.135 -4.854 1.00 97.94 91 PRO A C 1
ATOM 706 O O . PRO A 1 91 ? 10.958 -13.095 -5.460 1.00 97.94 91 PRO A O 1
ATOM 709 N N . THR A 1 92 ? 12.295 -14.858 -5.144 1.00 97.69 92 THR A N 1
ATOM 710 C CA . THR A 1 92 ? 13.152 -14.551 -6.294 1.00 97.69 92 THR A CA 1
ATOM 711 C C . THR A 1 92 ? 12.513 -15.070 -7.578 1.00 97.69 92 THR A C 1
ATOM 713 O O . THR A 1 92 ? 12.031 -16.201 -7.632 1.00 97.69 92 THR A O 1
ATOM 716 N N . SER A 1 93 ? 12.458 -14.234 -8.611 1.00 97.19 93 SER A N 1
ATOM 717 C CA . SER A 1 93 ? 11.900 -14.579 -9.925 1.00 97.19 93 SER A CA 1
ATOM 718 C C . SER A 1 93 ? 12.635 -13.812 -11.033 1.00 97.19 93 SER A C 1
ATOM 720 O O . SER A 1 93 ? 13.201 -12.755 -10.747 1.00 97.19 93 SER A O 1
ATOM 722 N N . PRO A 1 94 ? 12.660 -14.319 -12.280 1.00 98.19 94 PRO A N 1
ATOM 723 C CA . PRO A 1 94 ? 13.060 -13.527 -13.443 1.00 98.19 94 PRO A CA 1
ATOM 724 C C . PRO A 1 94 ? 12.153 -12.302 -13.603 1.00 98.19 94 PRO A C 1
ATOM 726 O O . PRO A 1 94 ? 10.954 -12.403 -13.344 1.00 98.19 94 PRO A O 1
ATOM 729 N N . VAL A 1 95 ? 12.718 -11.173 -14.037 1.00 98.50 95 VAL A N 1
ATOM 730 C CA . VAL A 1 95 ? 11.976 -9.915 -14.227 1.00 98.50 95 VAL A CA 1
ATOM 731 C C . VAL A 1 95 ? 12.173 -9.382 -15.641 1.00 98.50 95 VAL A C 1
ATOM 733 O O . VAL A 1 95 ? 13.302 -9.114 -16.061 1.00 98.50 95 VAL A O 1
ATOM 736 N N . SER A 1 96 ? 11.072 -9.211 -16.367 1.00 98.38 96 SER A N 1
ATOM 737 C CA . SER A 1 96 ? 11.060 -8.880 -17.794 1.00 98.38 96 SER A CA 1
ATOM 738 C C . SER A 1 96 ? 11.709 -7.528 -18.110 1.00 98.38 96 SER A C 1
ATOM 740 O O . SER A 1 96 ? 12.562 -7.460 -18.995 1.00 98.38 96 SER A O 1
ATOM 742 N N . CYS A 1 97 ? 11.415 -6.473 -17.342 1.00 97.56 97 CYS A N 1
ATOM 743 C CA . CYS A 1 97 ? 11.993 -5.138 -17.548 1.00 97.56 97 CYS A CA 1
ATOM 744 C C . CYS A 1 97 ? 13.514 -5.100 -17.336 1.00 97.56 97 CYS A C 1
ATOM 746 O O . CYS A 1 97 ? 14.183 -4.190 -17.814 1.00 97.56 97 CYS A O 1
ATOM 748 N N . ASN A 1 98 ? 14.060 -6.104 -16.641 1.00 97.75 98 ASN A N 1
ATOM 749 C CA . ASN A 1 98 ? 15.487 -6.274 -16.383 1.00 97.75 98 ASN A CA 1
ATOM 750 C C . ASN A 1 98 ? 16.073 -7.426 -17.213 1.00 97.75 98 ASN A C 1
ATOM 752 O O . ASN A 1 98 ? 16.983 -8.121 -16.760 1.00 97.75 98 ASN A O 1
ATOM 756 N N . TYR A 1 99 ? 15.537 -7.652 -18.416 1.00 97.44 99 TYR A N 1
ATOM 757 C CA . TYR A 1 99 ? 16.028 -8.647 -19.376 1.00 97.44 99 TYR A CA 1
ATOM 758 C C . TYR A 1 99 ? 16.102 -10.075 -18.801 1.00 97.44 99 TYR A C 1
ATOM 760 O O . TYR A 1 99 ? 16.998 -10.848 -19.135 1.00 97.44 99 TYR A O 1
ATOM 768 N N . GLY A 1 100 ? 15.168 -10.429 -17.910 1.00 97.75 100 GLY A N 1
ATOM 769 C CA . GLY A 1 100 ? 15.089 -11.752 -17.287 1.00 97.75 100 GLY A CA 1
ATOM 770 C C . GLY A 1 100 ? 16.036 -11.963 -16.102 1.00 97.75 100 GLY A C 1
ATOM 771 O O . GLY A 1 100 ? 16.143 -13.088 -15.610 1.00 97.75 100 GLY A O 1
ATOM 772 N N . ALA A 1 101 ? 16.707 -10.916 -15.611 1.00 97.94 101 ALA A N 1
ATOM 773 C CA . ALA A 1 101 ? 17.522 -11.007 -14.404 1.00 97.94 101 ALA A CA 1
ATOM 774 C C . ALA A 1 101 ? 16.692 -11.511 -13.207 1.00 97.94 101 ALA A C 1
ATOM 776 O O . ALA A 1 101 ? 15.558 -11.079 -12.990 1.00 97.94 101 ALA A O 1
ATOM 777 N N . VAL A 1 102 ? 17.268 -12.432 -12.427 1.00 98.50 102 VAL A N 1
ATOM 778 C CA . VAL A 1 102 ? 16.609 -13.044 -11.264 1.00 98.50 102 VAL A CA 1
ATOM 779 C C . VAL A 1 102 ? 16.862 -12.199 -10.024 1.00 98.50 102 VAL A C 1
ATOM 781 O O . VAL A 1 102 ? 18.005 -12.020 -9.608 1.00 98.50 102 VAL A O 1
ATOM 784 N N . MET A 1 103 ? 15.790 -11.710 -9.410 1.00 98.50 103 MET A N 1
ATOM 785 C CA . MET A 1 103 ? 15.849 -10.878 -8.207 1.00 98.50 103 MET A CA 1
ATOM 786 C C . MET A 1 103 ? 14.558 -11.013 -7.386 1.00 98.50 103 MET A C 1
ATOM 788 O O . MET A 1 103 ? 13.585 -11.588 -7.883 1.00 98.50 103 MET A O 1
ATOM 792 N N . PRO A 1 104 ? 14.519 -10.533 -6.129 1.00 98.75 104 PRO A N 1
ATOM 793 C CA . PRO A 1 104 ? 13.280 -10.475 -5.361 1.00 98.75 104 PRO A CA 1
ATOM 794 C C . PRO A 1 104 ? 12.209 -9.677 -6.111 1.00 98.75 104 PRO A C 1
ATOM 796 O O . PRO A 1 104 ? 12.407 -8.506 -6.434 1.00 98.75 104 PRO A O 1
ATOM 799 N N . SER A 1 105 ? 11.081 -10.317 -6.406 1.00 98.69 105 SER A N 1
ATOM 800 C CA . SER A 1 105 ? 9.993 -9.701 -7.158 1.00 98.69 105 SER A CA 1
ATOM 801 C C . SER A 1 105 ? 8.653 -10.297 -6.753 1.00 98.69 105 SER A C 1
ATOM 803 O O . SER A 1 105 ? 8.486 -11.516 -6.687 1.00 98.69 105 SER A O 1
ATOM 805 N N . TRP A 1 106 ? 7.682 -9.435 -6.456 1.00 98.75 106 TRP A N 1
ATOM 806 C CA . TRP A 1 106 ? 6.341 -9.871 -6.074 1.00 98.75 106 TRP A CA 1
ATOM 807 C C . TRP A 1 106 ? 5.559 -10.460 -7.254 1.00 98.75 106 TRP A C 1
ATOM 809 O O . TRP A 1 106 ? 4.814 -11.423 -7.079 1.00 98.75 106 TRP A O 1
ATOM 819 N N . PHE A 1 107 ? 5.716 -9.864 -8.433 1.00 98.62 107 PHE A N 1
ATOM 820 C CA . PHE A 1 107 ? 5.071 -10.217 -9.699 1.00 98.62 107 PHE A CA 1
ATOM 821 C C . PHE A 1 107 ? 5.895 -9.627 -10.854 1.00 98.62 107 PHE A C 1
ATOM 823 O O . PHE A 1 107 ? 6.763 -8.790 -10.606 1.00 98.62 107 PHE A O 1
ATOM 830 N N . ASP A 1 108 ? 5.675 -10.041 -12.100 1.00 98.31 108 ASP A N 1
ATOM 831 C CA . ASP A 1 108 ? 6.533 -9.569 -13.188 1.00 98.31 108 ASP A CA 1
ATOM 832 C C . ASP A 1 108 ? 6.247 -8.103 -13.564 1.00 98.31 108 ASP A C 1
ATOM 834 O O . ASP A 1 108 ? 5.106 -7.634 -13.556 1.00 98.31 108 ASP A O 1
ATOM 838 N N . ILE A 1 109 ? 7.305 -7.367 -13.899 1.00 98.00 109 ILE A N 1
ATOM 839 C CA . ILE A 1 109 ? 7.236 -6.002 -14.423 1.00 98.00 109 ILE A CA 1
ATOM 840 C C . ILE A 1 109 ? 7.836 -6.055 -15.816 1.00 98.00 109 ILE A C 1
ATOM 842 O O . ILE A 1 109 ? 9.002 -6.398 -15.981 1.00 98.00 109 ILE A O 1
ATOM 846 N N . HIS A 1 110 ? 7.030 -5.724 -16.816 1.00 96.94 110 HIS A N 1
ATOM 847 C CA . HIS A 1 110 ? 7.406 -5.876 -18.219 1.00 96.94 110 HIS A CA 1
ATOM 848 C C . HIS A 1 110 ? 8.252 -4.714 -18.740 1.00 96.94 110 HIS A C 1
ATOM 850 O O . HIS A 1 110 ? 9.148 -4.930 -19.549 1.00 96.94 110 HIS A O 1
ATOM 856 N N . GLU A 1 111 ? 7.998 -3.497 -18.262 1.00 96.00 111 GLU A N 1
ATOM 857 C CA . GLU A 1 111 ? 8.687 -2.294 -18.725 1.00 96.00 111 GLU A CA 1
ATOM 858 C C . GLU A 1 111 ? 8.849 -1.259 -17.609 1.00 96.00 111 GLU A C 1
ATOM 860 O O . GLU A 1 111 ? 8.076 -1.223 -16.650 1.00 96.00 111 GLU A O 1
ATOM 865 N N . ILE A 1 112 ? 9.873 -0.421 -17.765 1.00 95.56 112 ILE A N 1
ATOM 866 C CA . ILE A 1 112 ? 10.133 0.795 -16.991 1.00 95.56 112 ILE A CA 1
ATOM 867 C C . ILE A 1 112 ? 10.546 1.874 -18.019 1.00 95.56 112 ILE A C 1
ATOM 869 O O . ILE A 1 112 ? 11.313 1.549 -18.930 1.00 95.56 112 ILE A O 1
ATOM 873 N N . PRO A 1 113 ? 10.083 3.134 -17.907 1.00 97.69 113 PRO A N 1
ATOM 874 C CA . PRO A 1 113 ? 9.224 3.654 -16.847 1.00 97.69 113 PRO A CA 1
ATOM 875 C C . PRO A 1 113 ? 7.787 3.129 -16.926 1.00 97.69 113 PRO A C 1
ATOM 877 O O . PRO A 1 113 ? 7.276 2.837 -18.002 1.00 97.69 113 PRO A O 1
ATOM 880 N N . ILE A 1 114 ? 7.137 3.008 -15.768 1.00 98.19 114 ILE A N 1
ATOM 881 C CA . ILE A 1 114 ? 5.741 2.579 -15.670 1.00 98.19 114 ILE A CA 1
ATOM 882 C C . ILE A 1 114 ? 4.837 3.791 -15.891 1.00 98.19 114 ILE A C 1
ATOM 884 O O . ILE A 1 114 ? 4.848 4.734 -15.099 1.00 98.19 114 ILE A O 1
ATOM 888 N N . GLY A 1 115 ? 4.027 3.738 -16.946 1.00 97.00 115 GLY A N 1
ATOM 889 C CA . GLY A 1 115 ? 2.984 4.708 -17.268 1.00 97.00 115 GLY A CA 1
ATOM 890 C C . GLY A 1 115 ? 1.573 4.114 -17.180 1.00 97.00 115 GLY A C 1
ATOM 891 O O . GLY A 1 115 ? 1.365 2.949 -16.840 1.00 97.00 115 GLY A O 1
ATOM 892 N N . ILE A 1 116 ? 0.564 4.915 -17.536 1.00 93.62 116 ILE A N 1
ATOM 893 C CA . ILE A 1 116 ? -0.856 4.504 -17.509 1.00 93.62 116 ILE A CA 1
ATOM 894 C C . ILE A 1 116 ? -1.123 3.313 -18.451 1.00 93.62 116 ILE A C 1
ATOM 896 O O . ILE A 1 116 ? -1.869 2.385 -18.114 1.00 93.62 116 ILE A O 1
ATOM 900 N N . ALA A 1 117 ? -0.507 3.348 -19.636 1.00 93.38 117 ALA A N 1
ATOM 901 C CA . ALA A 1 117 ? -0.692 2.361 -20.698 1.00 93.38 117 ALA A CA 1
ATOM 902 C C . ALA A 1 117 ? 0.222 1.132 -20.566 1.00 93.38 117 ALA A C 1
ATOM 904 O O . ALA A 1 117 ? 0.109 0.218 -21.381 1.00 93.38 117 ALA A O 1
ATOM 905 N N . SER A 1 118 ? 1.088 1.088 -19.548 1.00 94.25 118 SER A N 1
ATOM 906 C CA . SER A 1 118 ? 2.037 -0.007 -19.394 1.00 94.25 118 SER A CA 1
ATOM 907 C C . SER A 1 118 ? 1.329 -1.361 -19.212 1.00 94.25 118 SER A C 1
ATOM 909 O O . SER A 1 118 ? 0.274 -1.433 -18.553 1.00 94.25 118 SER A O 1
ATOM 911 N N . PRO A 1 119 ? 1.888 -2.441 -19.792 1.00 94.06 119 PRO A N 1
ATOM 912 C CA . PRO A 1 119 ? 1.373 -3.797 -19.679 1.00 94.06 119 PRO A CA 1
ATOM 913 C C . PRO A 1 119 ? 1.407 -4.293 -18.231 1.00 94.06 119 PRO A C 1
ATOM 915 O O . PRO A 1 119 ? 2.298 -3.966 -17.446 1.00 94.06 119 PRO A O 1
ATOM 918 N N . LYS A 1 120 ? 0.406 -5.103 -17.871 1.00 93.44 120 LYS A N 1
ATOM 919 C CA . LYS A 1 120 ? 0.134 -5.519 -16.488 1.00 93.44 120 LYS A CA 1
ATOM 920 C C . LYS A 1 120 ? 0.163 -7.041 -16.374 1.00 93.44 120 LYS A C 1
ATOM 922 O O . LYS A 1 120 ? -0.580 -7.721 -17.078 1.00 93.44 120 LYS A O 1
ATOM 927 N N . ASP A 1 121 ? 0.977 -7.570 -15.461 1.00 95.12 121 ASP A N 1
ATOM 928 C CA . ASP A 1 121 ? 0.982 -8.993 -15.094 1.00 95.12 121 ASP A CA 1
ATOM 929 C C . ASP A 1 121 ? -0.147 -9.301 -14.095 1.00 95.12 121 ASP A C 1
ATOM 931 O O . ASP A 1 121 ? 0.082 -9.536 -12.908 1.00 95.12 121 ASP A O 1
ATOM 935 N N . GLU A 1 122 ? -1.404 -9.272 -14.547 1.00 94.56 122 GLU A N 1
ATOM 936 C CA . GLU A 1 122 ? -2.534 -9.527 -13.640 1.00 94.56 122 GLU A CA 1
ATOM 937 C C . GLU A 1 122 ? -2.442 -10.902 -12.961 1.00 94.56 122 GLU A C 1
ATOM 939 O O . GLU A 1 122 ? -2.804 -11.046 -11.792 1.00 94.56 122 GLU A O 1
ATOM 944 N N . GLY A 1 123 ? -1.944 -11.914 -13.677 1.00 96.31 123 GLY A N 1
ATOM 945 C CA . GLY A 1 123 ? -1.793 -13.271 -13.159 1.00 96.31 123 GLY A CA 1
ATOM 946 C C . GLY A 1 123 ? -0.818 -13.335 -11.983 1.00 96.31 123 GLY A C 1
ATOM 947 O O . GLY A 1 123 ? -1.165 -13.871 -10.922 1.00 96.31 123 GLY A O 1
ATOM 948 N N . GLY A 1 124 ? 0.376 -12.757 -12.138 1.00 97.94 124 GLY A N 1
ATOM 949 C CA . GLY A 1 124 ? 1.365 -12.676 -11.066 1.00 97.94 124 GLY A CA 1
ATOM 950 C C . GLY A 1 124 ? 0.897 -11.813 -9.901 1.00 97.94 124 GLY A C 1
ATOM 951 O O . GLY A 1 124 ? 1.039 -12.226 -8.748 1.00 97.94 124 GLY A O 1
ATOM 952 N N . VAL A 1 125 ? 0.235 -10.684 -10.169 1.00 98.38 125 VAL A N 1
ATOM 953 C CA . VAL A 1 125 ? -0.335 -9.826 -9.117 1.00 98.38 125 VAL A CA 1
ATOM 954 C C . VAL A 1 125 ? -1.358 -10.602 -8.286 1.00 98.38 125 VAL A C 1
ATOM 956 O O . VAL A 1 125 ? -1.271 -10.614 -7.060 1.00 98.38 125 VAL A O 1
ATOM 959 N N . LEU A 1 126 ? -2.297 -11.317 -8.917 1.00 97.88 126 LEU A N 1
ATOM 960 C CA . LEU A 1 126 ? -3.293 -12.124 -8.200 1.00 97.88 126 LEU A CA 1
ATOM 961 C C . LEU A 1 126 ? -2.656 -13.258 -7.384 1.00 97.88 126 LEU A C 1
ATOM 963 O O . LEU A 1 126 ? -3.151 -13.595 -6.306 1.00 97.88 126 LEU A O 1
ATOM 967 N N . LYS A 1 127 ? -1.555 -13.847 -7.865 1.00 98.12 127 LYS A N 1
ATOM 968 C CA . LYS A 1 127 ? -0.781 -14.836 -7.101 1.00 98.12 127 LYS A CA 1
ATOM 969 C C . LYS A 1 127 ? -0.139 -14.199 -5.866 1.00 98.12 127 LYS A C 1
ATOM 971 O O . LYS A 1 127 ? -0.249 -14.763 -4.779 1.00 98.12 127 LYS A O 1
ATOM 976 N N . ALA A 1 128 ? 0.475 -13.027 -6.012 1.00 98.62 128 ALA A N 1
ATOM 977 C CA . ALA A 1 128 ? 1.080 -12.291 -4.907 1.00 98.62 128 ALA A CA 1
ATOM 978 C C . ALA A 1 128 ? 0.036 -11.864 -3.863 1.00 98.62 128 ALA A C 1
ATOM 980 O O . ALA A 1 128 ? 0.251 -12.052 -2.666 1.00 98.62 128 ALA A O 1
ATOM 981 N N . VAL A 1 129 ? -1.134 -11.390 -4.309 1.00 98.75 129 VAL A N 1
ATOM 982 C CA . VAL A 1 129 ? -2.262 -11.018 -3.439 1.00 98.75 129 VAL A CA 1
ATOM 983 C C . VAL A 1 129 ? -2.668 -12.172 -2.524 1.00 98.75 129 VAL A C 1
ATOM 985 O O . VAL A 1 129 ? -2.861 -11.949 -1.333 1.00 98.75 129 VAL A O 1
ATOM 988 N N . LYS A 1 130 ? -2.727 -13.416 -3.021 1.00 98.62 130 LYS A N 1
ATOM 989 C CA . LYS A 1 130 ? -3.041 -14.588 -2.177 1.00 98.62 130 LYS A CA 1
ATOM 990 C C . LYS A 1 130 ? -2.027 -14.781 -1.048 1.00 98.62 130 LYS A C 1
ATOM 992 O O . LYS A 1 130 ? -2.416 -15.086 0.079 1.00 98.62 130 LYS A O 1
ATOM 997 N N . SER A 1 131 ? -0.739 -14.586 -1.331 1.00 98.44 131 SER A N 1
ATOM 998 C CA . SER A 1 131 ? 0.316 -14.663 -0.314 1.00 98.44 131 SER A CA 1
ATOM 999 C C . SER A 1 131 ? 0.153 -13.568 0.740 1.00 98.44 131 SER A C 1
ATOM 1001 O O . SER A 1 131 ? 0.261 -13.847 1.934 1.00 98.44 131 SER A O 1
ATOM 1003 N N . ILE A 1 132 ? -0.168 -12.341 0.316 1.00 98.75 132 ILE A N 1
ATOM 1004 C CA . ILE A 1 132 ? -0.417 -11.217 1.226 1.00 98.75 132 ILE A CA 1
ATOM 1005 C C . ILE A 1 132 ? -1.668 -11.448 2.073 1.00 98.75 132 ILE A C 1
ATOM 1007 O O . ILE A 1 132 ? -1.619 -11.291 3.291 1.00 98.75 132 ILE A O 1
ATOM 1011 N N . HIS A 1 133 ? -2.769 -11.892 1.468 1.00 98.81 133 HIS A N 1
ATOM 1012 C CA . HIS A 1 133 ? -3.997 -12.239 2.186 1.00 98.81 133 HIS A CA 1
ATOM 1013 C C . HIS A 1 133 ? -3.746 -13.316 3.237 1.00 98.81 133 HIS A C 1
ATOM 1015 O O . HIS A 1 133 ? -4.184 -13.147 4.365 1.00 98.81 133 HIS A O 1
ATOM 1021 N N . SER A 1 134 ? -2.934 -14.336 2.939 1.00 98.75 134 SER A N 1
ATOM 1022 C CA . SER A 1 134 ? -2.562 -15.350 3.934 1.00 98.75 134 SER A CA 1
ATOM 1023 C C . SER A 1 134 ? -1.827 -14.768 5.151 1.00 98.75 134 SER A C 1
ATOM 1025 O O . SER A 1 134 ? -2.017 -15.252 6.267 1.00 98.75 134 SER A O 1
ATOM 1027 N N . ILE A 1 135 ? -0.999 -13.731 4.973 1.00 98.69 135 ILE A N 1
ATOM 1028 C CA . ILE A 1 135 ? -0.353 -13.030 6.097 1.00 98.69 135 ILE A CA 1
ATOM 1029 C C . ILE A 1 135 ? -1.410 -12.297 6.929 1.00 98.69 135 ILE A C 1
ATOM 1031 O O . ILE A 1 135 ? -1.425 -12.430 8.151 1.00 98.69 135 ILE A O 1
ATOM 1035 N N . ILE A 1 136 ? -2.316 -11.565 6.279 1.00 98.62 136 ILE A N 1
ATOM 1036 C CA . ILE A 1 136 ? -3.373 -10.803 6.956 1.00 98.62 136 ILE A CA 1
ATOM 1037 C C . ILE A 1 136 ? -4.326 -11.742 7.706 1.00 98.62 136 ILE A C 1
ATOM 1039 O O . ILE A 1 136 ? -4.617 -11.510 8.879 1.00 98.62 136 ILE A O 1
ATOM 1043 N N . ASP A 1 137 ? -4.766 -12.828 7.071 1.00 98.62 137 ASP A N 1
ATOM 1044 C CA . ASP A 1 137 ? -5.681 -13.814 7.648 1.00 98.62 137 ASP A CA 1
ATOM 1045 C C . ASP A 1 137 ? -5.103 -14.452 8.916 1.00 98.62 137 ASP A C 1
ATOM 1047 O O . ASP A 1 137 ? -5.830 -14.663 9.887 1.00 98.62 137 ASP A O 1
ATOM 1051 N N . LYS A 1 138 ? -3.787 -14.706 8.954 1.00 98.50 138 LYS A N 1
ATOM 1052 C CA . LYS A 1 138 ? -3.101 -15.203 10.159 1.00 98.50 138 LYS A CA 1
ATOM 1053 C C . LYS A 1 138 ? -3.175 -14.207 11.312 1.00 98.50 138 LYS A C 1
ATOM 1055 O O . LYS A 1 138 ? -3.411 -14.614 12.446 1.00 98.50 138 LYS A O 1
ATOM 1060 N N . GLU A 1 139 ? -3.004 -12.917 11.043 1.00 97.88 139 GLU A N 1
ATOM 1061 C CA . GLU A 1 139 ? -3.098 -11.881 12.078 1.00 97.88 139 GLU A CA 1
ATOM 1062 C C . GLU A 1 139 ? -4.536 -11.671 12.557 1.00 97.88 139 GLU A C 1
ATOM 1064 O O . GLU A 1 139 ? -4.777 -11.505 13.755 1.00 97.88 139 GLU A O 1
ATOM 1069 N N . VAL A 1 140 ? -5.502 -11.753 11.640 1.00 97.00 140 VAL A N 1
ATOM 1070 C CA . VAL A 1 140 ? -6.927 -11.740 11.982 1.00 97.00 140 VAL A CA 1
ATOM 1071 C C . VAL A 1 140 ? -7.283 -12.942 12.857 1.00 97.00 140 VAL A C 1
ATOM 1073 O O . VAL A 1 140 ? -7.938 -12.775 13.886 1.00 97.00 140 VAL A O 1
ATOM 1076 N N . ALA A 1 141 ? -6.820 -14.142 12.501 1.00 97.00 141 ALA A N 1
ATOM 1077 C CA . ALA A 1 141 ? -7.013 -15.354 13.294 1.00 97.00 141 ALA A CA 1
ATOM 1078 C C . ALA A 1 141 ? -6.313 -15.279 14.664 1.00 97.00 141 ALA A C 1
ATOM 1080 O O . ALA A 1 141 ? -6.822 -15.816 15.645 1.00 97.00 141 ALA A O 1
ATOM 1081 N N . ALA A 1 142 ? -5.190 -14.559 14.755 1.00 94.56 142 ALA A N 1
ATOM 1082 C CA . ALA A 1 142 ? -4.493 -14.266 16.007 1.00 94.56 142 ALA A CA 1
ATOM 1083 C C . ALA A 1 142 ? -5.174 -13.171 16.860 1.00 94.56 142 ALA A C 1
ATOM 1085 O O . ALA A 1 142 ? -4.662 -12.816 17.923 1.00 94.56 142 ALA A O 1
ATOM 1086 N N . GLY A 1 143 ? -6.321 -12.639 16.421 1.00 92.69 143 GLY A N 1
ATOM 1087 C CA . GLY A 1 143 ? -7.159 -11.719 17.191 1.00 92.69 143 GLY A CA 1
ATOM 1088 C C . GLY A 1 143 ? -6.965 -10.235 16.875 1.00 92.69 143 GLY A C 1
ATOM 1089 O O . GLY A 1 143 ? -7.550 -9.394 17.559 1.00 92.69 143 GLY A O 1
ATOM 1090 N N . ILE A 1 144 ? -6.180 -9.878 15.853 1.00 93.75 144 ILE A N 1
ATOM 1091 C CA . ILE A 1 144 ? -6.074 -8.483 15.409 1.00 93.75 144 ILE A CA 1
ATOM 1092 C C . ILE A 1 144 ? -7.327 -8.124 14.600 1.00 93.75 144 ILE A C 1
ATOM 1094 O O . ILE A 1 144 ? -7.647 -8.759 13.597 1.00 93.75 144 ILE A O 1
ATOM 1098 N N . SER A 1 145 ? -8.056 -7.090 15.032 1.00 94.50 145 SER A N 1
ATOM 1099 C CA . SER A 1 145 ? -9.194 -6.577 14.258 1.00 94.50 145 SER A CA 1
ATOM 1100 C C . SER A 1 145 ? -8.715 -6.102 12.878 1.00 94.50 145 SER A C 1
ATOM 1102 O O . SER A 1 145 ? -7.739 -5.352 12.834 1.00 94.50 145 SER A O 1
ATOM 1104 N N . PRO A 1 146 ? -9.391 -6.448 11.765 1.00 96.25 146 PRO A N 1
ATOM 1105 C CA . PRO A 1 146 ? -9.019 -5.966 10.431 1.00 96.25 146 PRO A CA 1
ATOM 1106 C C . PRO A 1 146 ? -8.907 -4.441 10.333 1.00 96.25 146 PRO A C 1
ATOM 1108 O O . PRO A 1 146 ? -8.016 -3.932 9.665 1.00 96.25 146 PRO A O 1
ATOM 1111 N N . GLU A 1 147 ? -9.747 -3.704 11.065 1.00 95.94 147 GLU A N 1
ATOM 1112 C CA . GLU A 1 147 ? -9.718 -2.233 11.123 1.00 95.94 147 GLU A CA 1
ATOM 1113 C C . GLU A 1 147 ? -8.443 -1.671 11.790 1.00 95.94 147 GLU A C 1
ATOM 1115 O O . GLU A 1 147 ? -8.167 -0.479 11.688 1.00 95.94 147 GLU A O 1
ATOM 1120 N N . ASN A 1 148 ? -7.643 -2.524 12.441 1.00 95.94 148 ASN A N 1
ATOM 1121 C CA . ASN A 1 148 ? -6.326 -2.197 12.994 1.00 95.94 148 ASN A CA 1
ATOM 1122 C C . ASN A 1 148 ? -5.168 -2.754 12.143 1.00 95.94 148 ASN A C 1
ATOM 1124 O O . ASN A 1 148 ? -4.018 -2.732 12.590 1.00 95.94 148 ASN A O 1
ATOM 1128 N N . ILE A 1 149 ? -5.460 -3.281 10.951 1.00 98.31 149 ILE A N 1
ATOM 1129 C CA . ILE A 1 149 ? -4.466 -3.770 9.997 1.00 98.31 149 ILE A CA 1
ATOM 1130 C C . ILE A 1 149 ? -4.263 -2.727 8.901 1.00 98.31 149 ILE A C 1
ATOM 1132 O O . ILE A 1 149 ? -5.216 -2.316 8.238 1.00 98.31 149 ILE A O 1
ATOM 1136 N N . PHE A 1 150 ? -3.009 -2.339 8.691 1.00 98.69 150 PHE A N 1
ATOM 1137 C CA . PHE A 1 150 ? -2.592 -1.444 7.621 1.00 98.69 150 PHE A CA 1
ATOM 1138 C C . PHE A 1 150 ? -1.616 -2.169 6.701 1.00 98.69 150 PHE A C 1
ATOM 1140 O O . PHE A 1 150 ? -0.694 -2.839 7.174 1.00 98.69 150 PHE A O 1
ATOM 1147 N N . ILE A 1 151 ? -1.816 -2.025 5.395 1.00 98.88 151 ILE A N 1
ATOM 1148 C CA . ILE A 1 151 ? -0.875 -2.505 4.381 1.00 98.88 151 ILE A CA 1
ATOM 1149 C C . ILE A 1 151 ? -0.218 -1.278 3.765 1.00 98.88 151 ILE A C 1
ATOM 1151 O O . ILE A 1 151 ? -0.907 -0.357 3.337 1.00 98.88 151 ILE A O 1
ATOM 1155 N N . CYS A 1 152 ? 1.101 -1.260 3.730 1.00 98.88 152 CYS A N 1
ATOM 1156 C CA . CYS A 1 152 ? 1.901 -0.186 3.176 1.00 98.88 152 CYS A CA 1
ATOM 1157 C C . CYS A 1 152 ? 2.870 -0.772 2.152 1.00 98.88 152 CYS A C 1
ATOM 1159 O O . CYS A 1 152 ? 3.319 -1.906 2.314 1.00 98.88 152 CYS A O 1
ATOM 1161 N N . GLY A 1 153 ? 3.269 -0.004 1.147 1.00 98.81 153 GLY A N 1
ATOM 1162 C CA . GLY A 1 153 ? 4.342 -0.459 0.277 1.00 98.81 153 GLY A CA 1
ATOM 1163 C C . GLY A 1 153 ? 4.847 0.580 -0.701 1.00 98.81 153 GLY A C 1
ATOM 1164 O O . GLY A 1 153 ? 4.150 1.542 -1.027 1.00 98.81 153 GLY A O 1
ATOM 1165 N N . PHE A 1 154 ? 6.068 0.348 -1.169 1.00 98.88 154 PHE A N 1
ATOM 1166 C CA . PHE A 1 154 ? 6.778 1.221 -2.095 1.00 98.88 154 PHE A CA 1
ATOM 1167 C C . PHE A 1 154 ? 6.915 0.583 -3.476 1.00 98.88 154 PHE A C 1
ATOM 1169 O O . PHE A 1 154 ? 7.202 -0.611 -3.579 1.00 98.88 154 PHE A O 1
ATOM 1176 N N . SER A 1 155 ? 6.727 1.371 -4.538 1.00 98.69 155 SER A N 1
ATOM 1177 C CA . SER A 1 155 ? 6.898 0.940 -5.928 1.00 98.69 155 SER A CA 1
ATOM 1178 C C . SER A 1 155 ? 6.072 -0.321 -6.231 1.00 98.69 155 SER A C 1
ATOM 1180 O O . SER A 1 155 ? 4.849 -0.311 -6.059 1.00 98.69 155 SER A O 1
ATOM 1182 N N . GLN A 1 156 ? 6.712 -1.437 -6.597 1.00 98.81 156 GLN A N 1
ATOM 1183 C CA . GLN A 1 156 ? 6.060 -2.741 -6.776 1.00 98.81 156 GLN A CA 1
ATOM 1184 C C . GLN A 1 156 ? 5.242 -3.180 -5.550 1.00 98.81 156 GLN A C 1
ATOM 1186 O O . GLN A 1 156 ? 4.111 -3.652 -5.688 1.00 98.81 156 GLN A O 1
ATOM 1191 N N . GLY A 1 157 ? 5.767 -2.973 -4.341 1.00 98.88 157 GLY A N 1
ATOM 1192 C CA . GLY A 1 157 ? 5.044 -3.230 -3.099 1.00 98.88 157 GLY A CA 1
ATOM 1193 C C . GLY A 1 157 ? 3.863 -2.278 -2.883 1.00 98.88 157 GLY A C 1
ATOM 1194 O O . GLY A 1 157 ? 2.869 -2.659 -2.264 1.00 98.88 157 GLY A O 1
ATOM 1195 N N . GLY A 1 158 ? 3.918 -1.062 -3.431 1.00 98.88 158 GLY A N 1
ATOM 1196 C CA . GLY A 1 158 ? 2.807 -0.106 -3.432 1.00 98.88 158 GLY A CA 1
ATOM 1197 C C . GLY A 1 158 ? 1.663 -0.555 -4.343 1.00 98.88 158 GLY A C 1
ATOM 1198 O O . GLY A 1 158 ? 0.504 -0.578 -3.926 1.00 98.88 158 GLY A O 1
ATOM 1199 N N . ALA A 1 159 ? 1.986 -1.015 -5.552 1.00 98.81 159 ALA A N 1
ATOM 1200 C CA . ALA A 1 159 ? 1.007 -1.621 -6.451 1.00 98.81 159 ALA A CA 1
ATOM 1201 C C . ALA A 1 159 ? 0.369 -2.880 -5.830 1.00 98.81 159 ALA A C 1
ATOM 1203 O O . ALA A 1 159 ? -0.856 -3.034 -5.831 1.00 98.81 159 ALA A O 1
ATOM 1204 N N . LEU A 1 160 ? 1.177 -3.748 -5.206 1.00 98.88 160 LEU A N 1
ATOM 1205 C CA . LEU A 1 160 ? 0.672 -4.927 -4.497 1.00 98.88 160 LEU A CA 1
ATOM 1206 C C . LEU A 1 160 ? -0.172 -4.565 -3.267 1.00 98.88 160 LEU A C 1
ATOM 1208 O O . LEU A 1 160 ? -1.153 -5.252 -2.976 1.00 98.88 160 LEU A O 1
ATOM 1212 N N . THR A 1 161 ? 0.172 -3.488 -2.559 1.00 98.94 161 THR A N 1
ATOM 1213 C CA . THR A 1 161 ? -0.626 -2.956 -1.446 1.00 98.94 161 THR A CA 1
ATOM 1214 C C . THR A 1 161 ? -2.022 -2.601 -1.923 1.00 98.94 161 THR A C 1
ATOM 1216 O O . THR A 1 161 ? -3.002 -3.084 -1.353 1.00 98.94 161 THR A O 1
ATOM 1219 N N . LEU A 1 162 ? -2.118 -1.823 -3.007 1.00 98.69 162 LEU A N 1
ATOM 1220 C CA . LEU A 1 162 ? -3.404 -1.478 -3.596 1.00 98.69 162 LEU A CA 1
ATOM 1221 C C . LEU A 1 162 ? -4.194 -2.742 -3.944 1.00 98.69 162 LEU A C 1
ATOM 1223 O O . LEU A 1 162 ? -5.339 -2.900 -3.521 1.00 98.69 162 LEU A O 1
ATOM 1227 N N . ALA A 1 163 ? -3.570 -3.652 -4.689 1.00 98.56 163 ALA A N 1
ATOM 1228 C CA . ALA A 1 163 ? -4.223 -4.867 -5.144 1.00 98.56 163 ALA A CA 1
ATOM 1229 C C . ALA A 1 163 ? -4.751 -5.727 -3.994 1.00 98.56 163 ALA A C 1
ATOM 1231 O O . ALA A 1 163 ? -5.876 -6.230 -4.040 1.00 98.56 163 ALA A O 1
ATOM 1232 N N . SER A 1 164 ? -3.947 -5.852 -2.941 1.00 98.81 164 SER A N 1
ATOM 1233 C CA . SER A 1 164 ? -4.296 -6.624 -1.758 1.00 98.81 164 SER A CA 1
ATOM 1234 C C . SER A 1 164 ? -5.483 -6.009 -1.029 1.00 98.81 164 SER A C 1
ATOM 1236 O O . SER A 1 164 ? -6.377 -6.753 -0.638 1.00 98.81 164 SER A O 1
ATOM 1238 N N . VAL A 1 165 ? -5.545 -4.678 -0.900 1.00 98.62 165 VAL A N 1
ATOM 1239 C CA . VAL A 1 165 ? -6.686 -3.987 -0.277 1.00 98.62 165 VAL A CA 1
ATOM 1240 C C . VAL A 1 165 ? -7.964 -4.150 -1.097 1.00 98.62 165 VAL A C 1
ATOM 1242 O O . VAL A 1 165 ? -8.992 -4.530 -0.540 1.00 98.62 165 VAL A O 1
ATOM 1245 N N . LEU A 1 166 ? -7.908 -3.899 -2.410 1.00 98.25 166 LEU A N 1
ATOM 1246 C CA . LEU A 1 166 ? -9.083 -3.951 -3.290 1.00 98.25 166 LEU A CA 1
ATOM 1247 C C . LEU A 1 166 ? -9.775 -5.319 -3.278 1.00 98.25 166 LEU A C 1
ATOM 1249 O O . LEU A 1 166 ? -10.994 -5.407 -3.428 1.00 98.25 166 LEU A O 1
ATOM 1253 N N . LEU A 1 167 ? -8.992 -6.382 -3.106 1.00 98.31 167 LEU A N 1
ATOM 1254 C CA . LEU A 1 167 ? -9.465 -7.760 -3.181 1.00 98.31 167 LEU A CA 1
ATOM 1255 C C . LEU A 1 167 ? -9.689 -8.408 -1.813 1.00 98.31 167 LEU A C 1
ATOM 1257 O O . LEU A 1 167 ? -10.124 -9.557 -1.760 1.00 98.31 167 LEU A O 1
ATOM 1261 N N . TYR A 1 168 ? -9.401 -7.718 -0.706 1.00 98.56 168 TYR A N 1
ATOM 1262 C CA . TYR A 1 168 ? -9.602 -8.295 0.621 1.00 98.56 168 TYR A CA 1
ATOM 1263 C C . TYR A 1 168 ? -11.095 -8.280 1.010 1.00 98.56 168 TYR A C 1
ATOM 1265 O O . TYR A 1 168 ? -11.781 -7.277 0.806 1.00 98.56 168 TYR A O 1
ATOM 1273 N N . PRO A 1 169 ? -11.651 -9.358 1.593 1.00 97.81 169 PRO A N 1
ATOM 1274 C CA . PRO A 1 169 ? -13.096 -9.466 1.827 1.00 97.81 169 PRO A CA 1
ATOM 1275 C C . PRO A 1 169 ? -13.612 -8.658 3.030 1.00 97.81 169 PRO A C 1
ATOM 1277 O O . PRO A 1 169 ? -14.813 -8.664 3.301 1.00 97.81 169 PRO A O 1
ATOM 1280 N N . ARG A 1 170 ? -12.736 -7.991 3.791 1.00 98.06 170 ARG A N 1
ATOM 1281 C CA . ARG A 1 170 ? -13.089 -7.221 4.996 1.00 98.06 170 ARG A CA 1
ATOM 1282 C C . ARG A 1 170 ? -12.534 -5.802 4.910 1.00 98.06 170 ARG A C 1
ATOM 1284 O O . ARG A 1 170 ? -11.515 -5.574 4.270 1.00 98.06 170 ARG A O 1
ATOM 1291 N N . THR A 1 171 ? -13.180 -4.872 5.610 1.00 98.00 171 THR A N 1
ATOM 1292 C CA . THR A 1 171 ? -12.663 -3.507 5.773 1.00 98.00 171 THR A CA 1
ATOM 1293 C C . THR A 1 171 ? -11.359 -3.557 6.570 1.00 98.00 171 THR A C 1
ATOM 1295 O O . THR A 1 171 ? -11.356 -4.073 7.688 1.00 98.00 171 THR A O 1
ATOM 1298 N N . LEU A 1 172 ? -10.267 -3.041 6.006 1.00 98.31 172 LEU A N 1
ATOM 1299 C CA . LEU A 1 172 ? -8.990 -2.886 6.703 1.00 98.31 172 LEU A CA 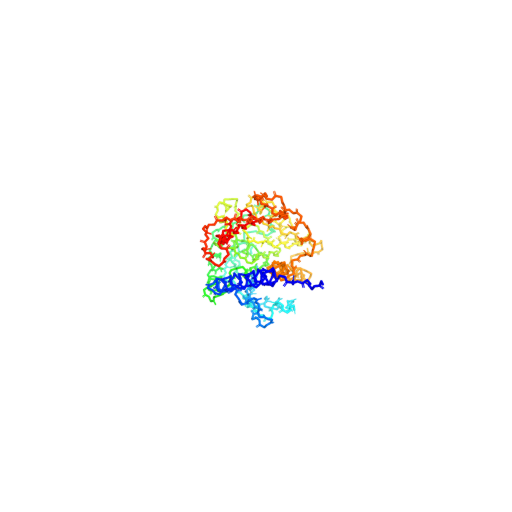1
ATOM 1300 C C . LEU A 1 172 ? -8.863 -1.478 7.303 1.00 98.31 172 LEU A C 1
ATOM 1302 O O . LEU A 1 172 ? -9.624 -0.571 6.960 1.00 98.31 172 LEU A O 1
ATOM 1306 N N . GLY A 1 173 ? -7.878 -1.278 8.179 1.00 96.88 173 GLY A N 1
ATOM 1307 C CA . GLY A 1 173 ? -7.551 0.042 8.728 1.00 96.88 173 GLY A CA 1
ATOM 1308 C C . GLY A 1 173 ? -7.105 1.033 7.653 1.00 96.88 173 GLY A C 1
ATOM 1309 O O . GLY A 1 173 ? -7.431 2.222 7.725 1.00 96.88 173 GLY A O 1
ATOM 1310 N N . GLY A 1 174 ? -6.414 0.536 6.623 1.00 98.25 174 GLY A N 1
ATOM 1311 C CA . GLY A 1 174 ? -6.076 1.314 5.440 1.00 98.25 174 GLY A CA 1
ATOM 1312 C C . GLY A 1 174 ? -4.980 0.704 4.565 1.00 98.25 174 GLY A C 1
ATOM 1313 O O . GLY A 1 174 ? -4.245 -0.186 4.995 1.00 98.25 174 GLY A O 1
ATOM 1314 N N . GLY A 1 175 ? -4.867 1.210 3.337 1.00 98.81 175 GLY A N 1
ATOM 1315 C CA . GLY A 1 175 ? -3.742 0.962 2.433 1.00 98.81 175 GLY A CA 1
ATOM 1316 C C . GLY A 1 175 ? -2.912 2.228 2.221 1.00 98.81 175 GLY A C 1
ATOM 1317 O O . GLY A 1 175 ? -3.489 3.286 1.988 1.00 98.81 175 GLY A O 1
ATOM 1318 N N . ALA A 1 176 ? -1.585 2.141 2.280 1.00 98.88 176 ALA A N 1
ATOM 1319 C CA . ALA A 1 176 ? -0.684 3.253 1.986 1.00 98.88 176 ALA A CA 1
ATOM 1320 C C . ALA A 1 176 ? 0.265 2.910 0.831 1.00 98.88 176 ALA A C 1
ATOM 1322 O O . ALA A 1 176 ? 1.098 2.011 0.935 1.00 98.88 176 ALA A O 1
ATOM 1323 N N . VAL A 1 177 ? 0.136 3.634 -0.272 1.00 98.94 177 VAL A N 1
ATOM 1324 C CA . VAL A 1 177 ? 0.887 3.415 -1.509 1.00 98.94 177 VAL A CA 1
ATOM 1325 C C . VAL A 1 177 ? 1.925 4.522 -1.666 1.00 98.94 177 VAL A C 1
ATOM 1327 O O . VAL A 1 177 ? 1.555 5.690 -1.694 1.00 98.94 177 VAL A O 1
ATOM 1330 N N . PHE A 1 178 ? 3.202 4.164 -1.798 1.00 98.88 178 PHE A N 1
ATOM 1331 C CA . PHE A 1 178 ? 4.299 5.094 -2.095 1.00 98.88 178 PHE A CA 1
ATOM 1332 C C . PHE A 1 178 ? 4.854 4.793 -3.483 1.00 98.88 178 PHE A C 1
ATOM 1334 O O . PHE A 1 178 ? 5.268 3.662 -3.737 1.00 98.88 178 PHE A O 1
ATOM 1341 N N . SER A 1 179 ? 4.831 5.769 -4.392 1.00 98.69 179 SER A N 1
ATOM 1342 C CA . SER A 1 179 ? 5.323 5.624 -5.775 1.00 98.69 179 SER A CA 1
ATOM 1343 C C . SER A 1 179 ? 4.827 4.358 -6.505 1.00 98.69 179 SER A C 1
ATOM 1345 O O . SER A 1 179 ? 5.559 3.743 -7.272 1.00 98.69 179 SER A O 1
ATOM 1347 N N . GLY A 1 180 ? 3.592 3.918 -6.233 1.00 98.56 180 GLY A N 1
ATOM 1348 C CA . GLY A 1 180 ? 2.976 2.748 -6.873 1.00 98.56 180 GLY A CA 1
ATOM 1349 C C . GLY A 1 180 ? 2.162 3.096 -8.124 1.00 98.56 180 GLY A C 1
ATOM 1350 O O . GLY A 1 180 ? 2.083 4.251 -8.531 1.00 98.56 180 GLY A O 1
ATOM 1351 N N . TRP A 1 181 ? 1.499 2.093 -8.699 1.00 98.56 181 TRP A N 1
ATOM 1352 C CA . TRP A 1 181 ? 0.587 2.221 -9.845 1.00 98.56 181 TRP A CA 1
ATOM 1353 C C . TRP A 1 181 ? -0.615 1.281 -9.679 1.00 98.56 181 TRP A C 1
ATOM 1355 O O . TRP A 1 181 ? -0.647 0.465 -8.758 1.00 98.56 181 TRP A O 1
ATOM 1365 N N . ILE A 1 182 ? -1.613 1.379 -10.563 1.00 97.88 182 ILE A N 1
ATOM 1366 C CA . ILE A 1 182 ? -2.739 0.433 -10.612 1.00 97.88 182 ILE A CA 1
ATOM 1367 C C . ILE A 1 182 ? -2.301 -0.820 -11.393 1.00 97.88 182 ILE A C 1
ATOM 1369 O O . ILE A 1 182 ? -2.112 -0.733 -12.610 1.00 97.88 182 ILE A O 1
ATOM 1373 N N . PRO A 1 183 ? -2.168 -2.001 -10.756 1.00 96.62 183 PRO A N 1
ATOM 1374 C CA . PRO A 1 183 ? -1.608 -3.188 -11.406 1.00 96.62 183 PRO A CA 1
ATOM 1375 C C . PRO A 1 183 ? -2.658 -4.051 -12.123 1.00 96.62 183 PRO A C 1
ATOM 1377 O O . PRO A 1 183 ? -2.393 -5.207 -12.438 1.00 96.62 183 PRO A O 1
ATOM 1380 N N . PHE A 1 184 ? -3.854 -3.514 -12.372 1.00 90.81 184 PHE A N 1
ATOM 1381 C CA . PHE A 1 184 ? -4.948 -4.227 -13.030 1.00 90.81 184 PHE A CA 1
ATOM 1382 C C . PHE A 1 184 ? -5.585 -3.415 -14.149 1.00 90.81 184 PHE A C 1
ATOM 1384 O O . PHE A 1 184 ? -5.510 -2.185 -14.173 1.00 90.81 184 PHE A O 1
ATOM 1391 N N . ASN A 1 185 ? -6.275 -4.112 -15.043 1.00 86.12 185 ASN A N 1
ATOM 1392 C CA . ASN A 1 185 ? -7.235 -3.507 -15.946 1.00 86.12 185 ASN A CA 1
ATOM 1393 C C . ASN A 1 185 ? -8.553 -3.191 -15.219 1.00 86.12 185 ASN A C 1
ATOM 1395 O O . ASN A 1 185 ? -8.819 -3.634 -14.099 1.00 86.12 185 ASN A O 1
ATOM 1399 N N . ASN A 1 186 ? -9.421 -2.432 -15.890 1.00 85.62 186 ASN A N 1
ATOM 1400 C CA . ASN A 1 186 ? -10.687 -1.955 -15.323 1.00 85.62 186 ASN A CA 1
ATOM 1401 C C . ASN A 1 186 ? -11.659 -3.071 -14.895 1.00 85.62 186 ASN A C 1
ATOM 1403 O O . ASN A 1 186 ? -12.535 -2.815 -14.074 1.00 85.62 186 ASN A O 1
ATOM 1407 N N . THR A 1 187 ? -11.497 -4.303 -15.379 1.00 88.06 187 THR A N 1
ATOM 1408 C CA . THR A 1 187 ? -12.334 -5.455 -14.996 1.00 88.06 187 THR A CA 1
ATOM 1409 C C . THR A 1 187 ? -12.203 -5.823 -13.515 1.00 88.06 187 THR A C 1
ATOM 1411 O O . THR A 1 187 ? -13.104 -6.436 -12.946 1.00 88.06 187 THR A O 1
ATOM 1414 N N . ILE A 1 188 ? -11.118 -5.416 -12.840 1.00 90.69 188 ILE A N 1
ATOM 1415 C CA . ILE A 1 188 ? -10.941 -5.685 -11.407 1.00 90.69 188 ILE A CA 1
ATOM 1416 C C . ILE A 1 188 ? -12.005 -5.005 -10.541 1.00 90.69 188 ILE A C 1
ATOM 1418 O O . ILE A 1 188 ? -12.313 -5.494 -9.455 1.00 90.69 188 ILE A O 1
ATOM 1422 N N . LYS A 1 189 ? -12.590 -3.901 -11.024 1.00 91.56 189 LYS A N 1
ATOM 1423 C CA . LYS A 1 189 ? -13.573 -3.091 -10.293 1.00 91.56 189 LYS A CA 1
ATOM 1424 C C . LYS A 1 189 ? -14.788 -3.916 -9.862 1.00 91.56 189 LYS A C 1
ATOM 1426 O O . LYS A 1 189 ? -15.298 -3.742 -8.757 1.00 91.56 189 LYS A O 1
ATOM 1431 N N . GLU A 1 190 ? -15.187 -4.883 -10.685 1.00 92.00 190 GLU A N 1
ATOM 1432 C CA . GLU A 1 190 ? -16.300 -5.802 -10.418 1.00 92.00 190 GLU A CA 1
ATOM 1433 C C . GLU A 1 190 ? -16.011 -6.775 -9.265 1.00 92.00 190 GLU A C 1
ATOM 1435 O O . GLU A 1 190 ? -16.932 -7.269 -8.617 1.00 92.00 190 GLU A O 1
ATOM 1440 N N . LYS A 1 191 ? -14.730 -7.024 -8.965 1.00 93.62 191 LYS A N 1
ATOM 1441 C CA . LYS A 1 191 ? -14.289 -7.920 -7.886 1.00 93.62 191 LYS A CA 1
ATOM 1442 C C . LYS A 1 191 ? -14.136 -7.205 -6.541 1.00 93.62 191 LYS A C 1
ATOM 1444 O O . LYS A 1 191 ? -13.922 -7.868 -5.527 1.00 93.62 191 LYS A O 1
ATOM 1449 N N . VAL A 1 192 ? -14.251 -5.874 -6.506 1.00 96.38 192 VAL A N 1
ATOM 1450 C CA . VAL A 1 192 ? -14.094 -5.085 -5.276 1.00 96.38 192 VAL A CA 1
ATOM 1451 C C . VAL A 1 192 ? -15.353 -5.198 -4.416 1.00 96.38 192 VAL A C 1
ATOM 1453 O O . VAL A 1 192 ? -16.413 -4.649 -4.745 1.00 96.38 192 VAL A O 1
ATOM 1456 N N . SER A 1 193 ? -15.218 -5.887 -3.281 1.00 96.00 193 SER A N 1
ATOM 1457 C CA . SER A 1 193 ? -16.318 -6.130 -2.343 1.00 96.00 193 SER A CA 1
ATOM 1458 C C . SER A 1 193 ? -16.815 -4.839 -1.665 1.00 96.00 193 SER A C 1
ATOM 1460 O O . SER A 1 193 ? -16.041 -3.895 -1.487 1.00 96.00 193 SER A O 1
ATOM 1462 N N . PRO A 1 194 ? -18.080 -4.777 -1.201 1.00 97.00 194 PRO A N 1
ATOM 1463 C CA . PRO A 1 194 ? -18.583 -3.624 -0.449 1.00 97.00 194 PRO A CA 1
ATOM 1464 C C . PRO A 1 194 ? -17.792 -3.306 0.828 1.00 97.00 194 PRO A C 1
ATOM 1466 O O . PRO A 1 194 ? -17.785 -2.161 1.273 1.00 97.00 194 PRO A O 1
ATOM 1469 N N . GLU A 1 195 ? -17.146 -4.304 1.437 1.00 97.25 195 GLU A N 1
ATOM 1470 C CA . GLU A 1 195 ? -16.287 -4.108 2.608 1.00 97.25 195 GLU A CA 1
ATOM 1471 C C . GLU A 1 195 ? -14.917 -3.547 2.216 1.00 97.25 195 GLU A C 1
ATOM 1473 O O . GLU A 1 195 ? -14.462 -2.584 2.829 1.00 97.25 195 GLU A O 1
ATOM 1478 N N . ALA A 1 196 ? -14.299 -4.064 1.148 1.00 97.38 196 ALA A N 1
ATOM 1479 C CA . ALA A 1 196 ? -13.048 -3.519 0.618 1.00 97.38 196 ALA A CA 1
ATOM 1480 C C . ALA A 1 196 ? -13.177 -2.018 0.324 1.00 97.38 196 ALA A C 1
ATOM 1482 O O . ALA A 1 196 ? -12.289 -1.247 0.687 1.00 97.38 196 ALA A O 1
ATOM 1483 N N . ARG A 1 197 ? -14.330 -1.592 -0.223 1.00 97.38 197 ARG A N 1
ATOM 1484 C CA . ARG A 1 197 ? -14.598 -0.189 -0.582 1.00 97.38 197 ARG A CA 1
ATOM 1485 C C . ARG A 1 197 ? -14.528 0.796 0.589 1.00 97.38 197 ARG A C 1
ATOM 1487 O O . ARG A 1 197 ? -14.327 1.991 0.393 1.00 97.38 197 ARG A O 1
ATOM 1494 N N . LYS A 1 198 ? -14.701 0.313 1.819 1.00 96.62 198 LYS A N 1
ATOM 1495 C CA . LYS A 1 198 ? -14.634 1.148 3.026 1.00 96.62 198 LYS A CA 1
ATOM 1496 C C . LYS A 1 198 ? -13.205 1.347 3.522 1.00 96.62 198 LYS A C 1
ATOM 1498 O O . LYS A 1 198 ? -12.984 2.196 4.384 1.00 96.62 198 LYS A O 1
ATOM 1503 N N . THR A 1 199 ? -12.250 0.576 3.004 1.00 98.12 199 THR A N 1
ATOM 1504 C CA . THR A 1 199 ? -10.841 0.709 3.366 1.00 98.12 199 THR A CA 1
ATOM 1505 C C . THR A 1 199 ? -10.283 1.995 2.753 1.00 98.12 199 THR A C 1
ATOM 1507 O O . THR A 1 199 ? -10.312 2.144 1.531 1.00 98.12 199 THR A O 1
ATOM 1510 N N . PRO A 1 200 ? -9.770 2.940 3.556 1.00 97.50 200 PRO A N 1
ATOM 1511 C CA . PRO A 1 200 ? -9.204 4.172 3.027 1.00 97.50 200 PRO A CA 1
ATOM 1512 C C . PRO A 1 200 ? -7.821 3.931 2.412 1.00 97.50 200 PRO A C 1
ATOM 1514 O O . PRO A 1 200 ? -7.024 3.160 2.950 1.00 97.50 200 PRO A O 1
ATOM 1517 N N . ILE A 1 201 ? -7.511 4.661 1.342 1.00 98.62 201 ILE A N 1
ATOM 1518 C CA . ILE A 1 201 ? -6.187 4.679 0.715 1.00 98.62 201 ILE A CA 1
ATOM 1519 C C . ILE A 1 201 ? -5.496 6.020 0.978 1.00 98.62 201 ILE A C 1
ATOM 1521 O O . ILE A 1 201 ? -6.099 7.082 0.811 1.00 98.62 201 ILE A O 1
ATOM 1525 N N . LEU A 1 202 ? -4.231 5.969 1.389 1.00 98.75 202 LEU A N 1
ATOM 1526 C CA . LEU A 1 202 ? -3.274 7.068 1.278 1.00 98.75 202 LEU A CA 1
ATOM 1527 C C . LEU A 1 202 ? -2.354 6.764 0.097 1.00 98.75 202 LEU A C 1
ATOM 1529 O O . LEU A 1 202 ? -1.798 5.673 0.016 1.00 98.75 202 LEU A O 1
ATOM 1533 N N . TRP A 1 203 ? -2.174 7.723 -0.797 1.00 98.81 203 TRP A N 1
ATOM 1534 C CA . TRP A 1 203 ? -1.274 7.613 -1.933 1.00 98.81 203 TRP A CA 1
ATOM 1535 C C . TRP A 1 203 ? -0.272 8.755 -1.891 1.00 98.81 203 TRP A C 1
ATOM 1537 O O . TRP A 1 203 ? -0.668 9.916 -1.905 1.00 98.81 203 TRP A O 1
ATOM 1547 N N . SER A 1 204 ? 1.011 8.432 -1.855 1.00 98.81 204 SER A N 1
ATOM 1548 C CA . SER A 1 204 ? 2.119 9.382 -1.888 1.00 98.81 204 SER A CA 1
ATOM 1549 C C . SER A 1 204 ? 2.927 9.162 -3.160 1.00 98.81 204 SER A C 1
ATOM 1551 O O . SER A 1 204 ? 3.185 8.017 -3.542 1.00 98.81 204 SER A O 1
ATOM 1553 N N . HIS A 1 205 ? 3.278 10.243 -3.852 1.00 98.75 205 HIS A N 1
ATOM 1554 C CA . HIS A 1 205 ? 4.003 10.146 -5.115 1.00 98.75 205 HIS A CA 1
ATOM 1555 C C . HIS A 1 205 ? 4.904 11.358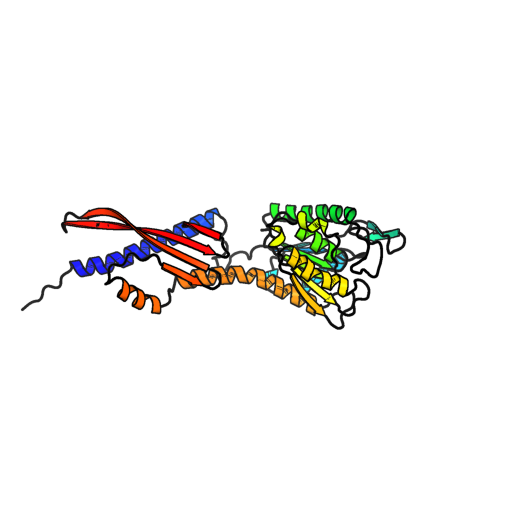 -5.356 1.00 98.75 205 HIS A C 1
ATOM 1557 O O . HIS A 1 205 ? 4.481 12.506 -5.174 1.00 98.75 205 HIS A O 1
ATOM 1563 N N . GLY A 1 206 ? 6.130 11.102 -5.807 1.00 98.56 206 GLY A N 1
ATOM 1564 C CA . GLY A 1 206 ? 7.056 12.134 -6.254 1.00 98.56 206 GLY A CA 1
ATOM 1565 C C . GLY A 1 206 ? 6.690 12.681 -7.632 1.00 98.56 206 GLY A C 1
ATOM 1566 O O . GLY A 1 206 ? 6.424 11.922 -8.556 1.00 98.56 206 GLY A O 1
ATOM 1567 N N . MET A 1 207 ? 6.659 14.005 -7.795 1.00 98.50 207 MET A N 1
ATOM 1568 C CA . MET A 1 207 ? 6.358 14.628 -9.095 1.00 98.50 207 MET A CA 1
ATOM 1569 C C . MET A 1 207 ? 7.535 14.552 -10.075 1.00 98.50 207 MET A C 1
ATOM 1571 O O . MET A 1 207 ? 7.338 14.746 -11.271 1.00 98.50 207 MET A O 1
ATOM 1575 N N . ALA A 1 208 ? 8.741 14.272 -9.577 1.00 98.31 208 ALA A N 1
ATOM 1576 C CA . ALA A 1 208 ? 9.950 14.099 -10.373 1.00 98.31 208 ALA A CA 1
ATOM 1577 C C . ALA A 1 208 ? 10.341 12.615 -10.515 1.00 98.31 208 ALA A C 1
ATOM 1579 O O . ALA A 1 208 ? 11.503 12.320 -10.786 1.00 98.31 208 ALA A O 1
ATOM 1580 N N . ASP A 1 209 ? 9.411 11.682 -10.272 1.00 98.69 209 ASP A N 1
ATOM 1581 C CA . ASP A 1 209 ? 9.644 10.235 -10.336 1.00 98.69 209 ASP A CA 1
ATOM 1582 C C . ASP A 1 209 ? 9.876 9.779 -11.793 1.00 98.69 209 ASP A C 1
ATOM 1584 O O . ASP A 1 209 ? 8.958 9.858 -12.613 1.00 98.69 209 ASP A O 1
ATOM 1588 N N . PRO A 1 210 ? 11.097 9.324 -12.148 1.00 98.12 210 PRO A N 1
ATOM 1589 C CA . PRO A 1 210 ? 11.413 8.910 -13.511 1.00 98.12 210 PRO A CA 1
ATOM 1590 C C . PRO A 1 210 ? 11.149 7.416 -13.753 1.00 98.12 210 PRO A C 1
ATOM 1592 O O . PRO A 1 210 ? 11.383 6.939 -14.859 1.00 98.12 210 PRO A O 1
ATOM 1595 N N . THR A 1 211 ? 10.732 6.664 -12.730 1.00 98.38 211 THR A N 1
ATOM 1596 C CA . THR A 1 211 ? 10.624 5.198 -12.767 1.00 98.38 211 THR A CA 1
ATOM 1597 C C . THR A 1 211 ? 9.168 4.768 -12.813 1.00 98.38 211 THR A C 1
ATOM 1599 O O . THR A 1 211 ? 8.783 3.964 -13.660 1.00 98.38 211 THR A O 1
ATOM 1602 N N . VAL A 1 212 ? 8.348 5.306 -11.914 1.00 98.62 212 VAL A N 1
ATOM 1603 C CA . VAL A 1 212 ? 6.892 5.199 -11.975 1.00 98.62 212 VAL A CA 1
ATOM 1604 C C . VAL A 1 212 ? 6.400 6.607 -12.223 1.00 98.62 212 VAL A C 1
ATOM 1606 O O . VAL A 1 212 ? 6.499 7.460 -11.350 1.00 98.62 212 VAL A O 1
ATOM 1609 N N . LEU A 1 213 ? 5.942 6.866 -13.444 1.00 98.69 213 LEU A N 1
ATOM 1610 C CA . LEU A 1 213 ? 5.629 8.225 -13.861 1.00 98.69 213 LEU A CA 1
ATOM 1611 C C . LEU A 1 213 ? 4.503 8.786 -12.994 1.00 98.69 213 LEU A C 1
ATOM 1613 O O . LEU A 1 213 ? 3.545 8.080 -12.663 1.00 98.69 213 LEU A O 1
ATOM 1617 N N . PHE A 1 214 ? 4.594 10.073 -12.662 1.00 98.62 214 PHE A N 1
ATOM 1618 C CA . PHE A 1 214 ? 3.621 10.723 -11.789 1.00 98.62 214 PHE A CA 1
ATOM 1619 C C . PHE A 1 214 ? 2.182 10.561 -12.307 1.00 98.62 214 PHE A C 1
ATOM 1621 O O . PHE A 1 214 ? 1.272 10.335 -11.504 1.00 98.62 214 PHE A O 1
ATOM 1628 N N . GLU A 1 215 ? 1.958 10.564 -13.630 1.00 98.12 215 GLU A N 1
ATOM 1629 C CA . GLU A 1 215 ? 0.632 10.312 -14.203 1.00 98.12 215 GLU A CA 1
ATOM 1630 C C . GLU A 1 215 ? 0.071 8.911 -13.893 1.00 98.12 215 GLU A C 1
ATOM 1632 O O . GLU A 1 215 ? -1.144 8.754 -13.749 1.00 98.12 215 GLU A O 1
ATOM 1637 N N . ALA A 1 216 ? 0.925 7.893 -13.723 1.00 98.06 216 ALA A N 1
ATOM 1638 C CA . ALA A 1 216 ? 0.499 6.555 -13.315 1.00 98.06 216 ALA A CA 1
ATOM 1639 C C . ALA A 1 216 ? -0.037 6.566 -11.874 1.00 98.06 216 ALA A C 1
ATOM 1641 O O . ALA A 1 216 ? -1.028 5.896 -11.573 1.00 98.06 216 ALA A O 1
ATOM 1642 N N . GLY A 1 217 ? 0.566 7.378 -10.999 1.00 97.69 217 GLY A N 1
ATOM 1643 C CA . GLY A 1 217 ? 0.039 7.669 -9.669 1.00 97.69 217 GLY A CA 1
ATOM 1644 C C . GLY A 1 217 ? -1.260 8.483 -9.715 1.00 97.69 217 GLY A C 1
ATOM 1645 O O . GLY A 1 217 ? -2.226 8.141 -9.033 1.00 97.69 217 GLY A O 1
ATOM 1646 N N . GLN A 1 218 ? -1.323 9.529 -10.545 1.00 97.81 218 GLN A N 1
ATOM 1647 C CA . GLN A 1 218 ? -2.508 10.392 -10.681 1.00 97.81 218 GLN A CA 1
ATOM 1648 C C . GLN A 1 218 ? -3.739 9.673 -11.249 1.00 97.81 218 GLN A C 1
ATOM 1650 O O . GLN A 1 218 ? -4.859 10.151 -11.070 1.00 97.81 218 GLN A O 1
ATOM 1655 N N . ALA A 1 219 ? -3.568 8.514 -11.886 1.00 96.62 219 ALA A N 1
ATOM 1656 C CA . ALA A 1 219 ? -4.683 7.666 -12.296 1.00 96.62 219 ALA A CA 1
ATOM 1657 C C . ALA A 1 219 ? -5.426 7.021 -11.105 1.00 96.62 219 ALA A C 1
ATOM 1659 O O . ALA A 1 219 ? -6.564 6.575 -11.264 1.00 96.62 219 ALA A O 1
ATOM 1660 N N . ALA A 1 220 ? -4.827 6.977 -9.908 1.00 95.44 220 ALA A N 1
ATOM 1661 C CA . ALA A 1 220 ? -5.413 6.310 -8.747 1.00 95.44 220 ALA A CA 1
ATOM 1662 C C . ALA A 1 220 ? -6.661 7.004 -8.176 1.00 95.44 220 ALA A C 1
ATOM 1664 O O . ALA A 1 220 ? -7.668 6.313 -8.030 1.00 95.44 220 ALA A O 1
ATOM 1665 N N . PRO A 1 221 ? -6.682 8.321 -7.884 1.00 95.50 221 PRO A N 1
ATOM 1666 C CA . PRO A 1 221 ? -7.885 8.981 -7.375 1.00 95.50 221 PRO A CA 1
ATOM 1667 C C . PRO A 1 221 ? -9.147 8.778 -8.232 1.00 95.50 221 PRO A C 1
ATOM 1669 O O . PRO A 1 221 ? -10.135 8.314 -7.660 1.00 95.50 221 PRO A O 1
ATOM 1672 N N . PRO A 1 222 ? -9.149 9.015 -9.565 1.00 95.88 222 PRO A N 1
ATOM 1673 C CA . PRO A 1 222 ? -10.346 8.781 -10.376 1.00 95.88 222 PRO A CA 1
ATOM 1674 C C . PRO A 1 222 ? -10.722 7.295 -10.444 1.00 95.88 222 PRO A C 1
ATOM 1676 O O . PRO A 1 222 ? -11.903 6.958 -10.469 1.00 95.88 222 PRO A O 1
ATOM 1679 N N . PHE A 1 223 ? -9.741 6.384 -10.416 1.00 95.88 223 PHE A N 1
ATOM 1680 C CA . PHE A 1 223 ? -10.019 4.953 -10.316 1.00 95.88 223 PHE A CA 1
ATOM 1681 C C . PHE A 1 223 ? -10.717 4.591 -8.995 1.00 95.88 223 PHE A C 1
ATOM 1683 O O . PHE A 1 223 ? -11.673 3.819 -9.020 1.00 95.88 223 PHE A O 1
ATOM 1690 N N . MET A 1 224 ? -10.267 5.141 -7.857 1.00 95.75 224 MET A N 1
ATOM 1691 C CA . MET A 1 224 ? -10.887 4.896 -6.547 1.00 95.75 224 MET A CA 1
ATOM 1692 C C . MET A 1 224 ? -12.283 5.508 -6.456 1.00 95.75 224 MET A C 1
ATOM 1694 O O . MET A 1 224 ? -13.186 4.878 -5.910 1.00 95.75 224 MET A O 1
ATOM 1698 N N . GLU A 1 225 ? -12.469 6.712 -6.996 1.00 95.19 225 GLU A N 1
ATOM 1699 C CA . GLU A 1 225 ? -13.765 7.389 -7.020 1.00 95.19 225 GLU A CA 1
ATOM 1700 C C . GLU A 1 225 ? -14.813 6.560 -7.772 1.00 95.19 225 GLU A C 1
ATOM 1702 O O . GLU A 1 225 ? -15.901 6.329 -7.243 1.00 95.19 225 GLU A O 1
ATOM 1707 N N . ASP A 1 226 ? -14.452 6.011 -8.935 1.00 95.19 226 ASP A N 1
ATOM 1708 C CA . ASP A 1 226 ? -15.332 5.166 -9.753 1.00 95.19 226 ASP A CA 1
ATOM 1709 C C . ASP A 1 226 ? -15.813 3.896 -9.021 1.00 95.19 226 ASP A C 1
ATOM 1711 O O . ASP A 1 226 ? -16.939 3.438 -9.210 1.00 95.19 226 ASP A O 1
ATOM 1715 N N . ILE A 1 227 ? -14.998 3.347 -8.114 1.00 94.94 227 ILE A N 1
ATOM 1716 C CA . ILE A 1 227 ? -15.378 2.193 -7.278 1.00 94.94 227 ILE A CA 1
ATOM 1717 C C . ILE A 1 227 ? -15.932 2.583 -5.900 1.00 94.94 227 ILE A C 1
ATOM 1719 O O . ILE A 1 227 ? -16.220 1.704 -5.084 1.00 94.94 227 ILE A O 1
ATOM 1723 N N . GLY A 1 228 ? -16.117 3.879 -5.627 1.00 95.38 228 GLY A N 1
ATOM 1724 C CA . GLY A 1 228 ? -16.671 4.393 -4.372 1.00 95.38 228 GLY A CA 1
ATOM 1725 C C . GLY A 1 228 ? -15.720 4.297 -3.175 1.00 95.38 228 GLY A C 1
ATOM 1726 O O . GLY A 1 228 ? -16.177 4.116 -2.045 1.00 95.38 228 GLY A O 1
ATOM 1727 N N . MET A 1 229 ? -14.411 4.385 -3.412 1.00 96.06 229 MET A N 1
ATOM 1728 C CA . MET A 1 229 ? -13.356 4.325 -2.398 1.00 96.06 229 MET A CA 1
ATOM 1729 C C . MET A 1 229 ? -12.756 5.695 -2.099 1.00 96.06 229 MET A C 1
ATOM 1731 O O . MET A 1 229 ? -12.589 6.537 -2.976 1.00 96.06 229 MET A O 1
ATOM 1735 N N . GLN A 1 230 ? -12.373 5.910 -0.838 1.00 92.44 230 GLN A N 1
ATOM 1736 C CA . GLN A 1 230 ? -11.667 7.125 -0.431 1.00 92.44 230 GLN A CA 1
ATOM 1737 C C . GLN A 1 230 ? -10.170 7.007 -0.723 1.00 92.44 230 GLN A C 1
ATOM 1739 O O . GLN A 1 230 ? -9.511 6.108 -0.200 1.00 92.44 230 GLN A O 1
ATOM 1744 N N . CYS A 1 231 ? -9.631 7.968 -1.473 1.00 96.62 231 CYS A N 1
ATOM 1745 C CA . CYS A 1 231 ? -8.203 8.101 -1.744 1.00 96.62 231 CYS A CA 1
ATOM 1746 C C . CYS A 1 231 ? -7.716 9.498 -1.353 1.00 96.62 231 CYS A C 1
ATOM 1748 O O . CYS A 1 231 ? -8.158 10.495 -1.918 1.00 96.62 231 CYS A O 1
ATOM 1750 N N . GLU A 1 232 ? -6.793 9.578 -0.399 1.00 97.94 232 GLU A N 1
ATOM 1751 C CA . GLU A 1 232 ? -6.036 10.796 -0.110 1.00 97.94 232 GLU A CA 1
ATOM 1752 C C . GLU A 1 232 ? -4.742 10.754 -0.924 1.00 97.94 232 GLU A C 1
ATOM 1754 O O . GLU A 1 232 ? -3.891 9.911 -0.661 1.00 97.94 232 GLU A O 1
ATOM 1759 N N . PHE A 1 233 ? -4.600 11.632 -1.918 1.00 98.31 233 PHE A N 1
ATOM 1760 C CA . PHE A 1 233 ? -3.410 11.699 -2.767 1.00 98.31 233 PHE A CA 1
ATOM 1761 C C . PHE A 1 233 ? -2.503 12.859 -2.349 1.00 98.31 233 PHE A C 1
ATOM 1763 O O . PHE A 1 233 ? -2.966 13.990 -2.199 1.00 98.31 233 PHE A O 1
ATOM 1770 N N . LYS A 1 234 ? -1.209 12.585 -2.179 1.00 98.44 234 LYS A N 1
ATOM 1771 C CA . LYS A 1 234 ? -0.172 13.547 -1.804 1.00 98.44 234 LYS A CA 1
ATOM 1772 C C . LYS A 1 234 ? 0.939 13.546 -2.840 1.00 98.44 234 LYS A C 1
ATOM 1774 O O . LYS A 1 234 ? 1.596 12.533 -3.060 1.00 98.44 234 LYS A O 1
ATOM 1779 N N . ALA A 1 235 ? 1.135 14.706 -3.454 1.00 98.06 235 ALA A N 1
ATOM 1780 C CA . ALA A 1 235 ? 2.189 14.949 -4.424 1.00 98.06 235 ALA A CA 1
ATOM 1781 C C . ALA A 1 235 ? 3.388 15.630 -3.752 1.00 98.06 235 ALA A C 1
ATOM 1783 O O . ALA A 1 235 ? 3.204 16.568 -2.974 1.00 98.06 235 ALA A O 1
ATOM 1784 N N . TYR A 1 236 ? 4.599 15.190 -4.089 1.00 98.19 236 TYR A N 1
ATOM 1785 C CA . TYR A 1 236 ? 5.854 15.711 -3.544 1.00 98.19 236 TYR A CA 1
ATOM 1786 C C . TYR A 1 236 ? 6.709 16.310 -4.681 1.00 98.19 236 TYR A C 1
ATOM 1788 O O . TYR A 1 236 ? 7.296 15.549 -5.451 1.00 98.19 236 TYR A O 1
ATOM 1796 N N . PRO A 1 237 ? 6.792 17.653 -4.823 1.00 95.94 237 PRO A N 1
ATOM 1797 C CA . PRO A 1 237 ? 7.298 18.315 -6.036 1.00 95.94 237 PRO A CA 1
ATOM 1798 C C . PRO A 1 237 ? 8.694 17.912 -6.523 1.00 95.94 237 PRO A C 1
ATOM 1800 O O . PRO A 1 237 ? 8.892 17.727 -7.717 1.00 95.94 237 PRO A O 1
ATOM 1803 N N . ASN A 1 238 ? 9.656 17.763 -5.612 1.00 95.81 238 ASN A N 1
ATOM 1804 C CA . ASN A 1 238 ? 11.060 17.494 -5.961 1.00 95.81 238 ASN A CA 1
ATOM 1805 C C . ASN A 1 238 ? 11.481 16.048 -5.673 1.00 95.81 238 ASN A C 1
ATOM 1807 O O . ASN A 1 238 ? 12.663 15.717 -5.749 1.00 95.81 238 ASN A O 1
ATOM 1811 N N . LEU A 1 239 ? 10.535 15.203 -5.268 1.00 98.31 239 LEU A N 1
ATOM 1812 C CA . LEU A 1 239 ? 10.811 13.815 -4.943 1.00 98.31 239 LEU A CA 1
ATOM 1813 C C . LEU A 1 239 ? 10.806 12.985 -6.232 1.00 98.31 239 LEU A C 1
ATOM 1815 O O . LEU A 1 239 ? 9.885 13.105 -7.040 1.00 98.31 239 LEU A O 1
ATOM 1819 N N . GLY A 1 240 ? 11.850 12.174 -6.410 1.00 98.44 240 GLY A N 1
ATOM 1820 C CA . GLY A 1 240 ? 11.946 11.172 -7.472 1.00 98.44 240 GLY A CA 1
ATOM 1821 C C . GLY A 1 240 ? 11.372 9.820 -7.039 1.00 98.44 240 GLY A C 1
ATOM 1822 O O . GLY A 1 240 ? 10.442 9.763 -6.240 1.00 98.44 240 GLY A O 1
ATOM 1823 N N . HIS A 1 241 ? 11.967 8.723 -7.517 1.00 98.50 241 HIS A N 1
ATOM 1824 C CA . HIS A 1 241 ? 11.580 7.366 -7.113 1.00 98.50 241 HIS A CA 1
ATOM 1825 C C . HIS A 1 241 ? 12.232 6.945 -5.788 1.00 98.50 241 HIS A C 1
ATOM 1827 O O . HIS A 1 241 ? 13.126 6.098 -5.748 1.00 98.50 241 HIS A O 1
ATOM 1833 N N . SER A 1 242 ? 11.830 7.574 -4.690 1.00 97.88 242 SER A N 1
ATOM 1834 C CA . SER A 1 242 ? 12.345 7.272 -3.354 1.00 97.88 242 SER A CA 1
ATOM 1835 C C . SER A 1 242 ? 11.304 7.569 -2.278 1.00 97.88 242 SER A C 1
ATOM 1837 O O . SER A 1 242 ? 10.221 8.062 -2.572 1.00 97.88 242 SER A O 1
ATOM 1839 N N . ILE A 1 243 ? 11.629 7.239 -1.026 1.00 97.69 243 ILE A N 1
ATOM 1840 C CA . ILE A 1 243 ? 10.799 7.560 0.137 1.00 97.69 243 ILE A CA 1
ATOM 1841 C C . ILE A 1 243 ? 11.472 8.679 0.923 1.00 97.69 243 ILE A C 1
ATOM 1843 O O . ILE A 1 243 ? 12.648 8.587 1.282 1.00 97.69 243 ILE A O 1
ATOM 1847 N N . SER A 1 244 ? 10.707 9.713 1.246 1.00 97.56 244 SER A N 1
ATOM 1848 C CA . SER A 1 244 ? 11.131 10.821 2.096 1.00 97.56 244 SER A CA 1
ATOM 1849 C C . SER A 1 244 ? 10.655 10.672 3.547 1.00 97.56 244 SER A C 1
ATOM 1851 O O . SER A 1 244 ? 9.645 10.038 3.860 1.00 97.56 244 SER A O 1
ATOM 1853 N N . THR A 1 245 ? 11.343 11.339 4.476 1.00 96.19 245 THR A N 1
ATOM 1854 C CA . THR A 1 245 ? 10.894 11.433 5.877 1.00 96.19 245 THR A CA 1
ATOM 1855 C C . THR A 1 245 ? 9.536 12.136 6.003 1.00 96.19 245 THR A C 1
ATOM 1857 O O . THR A 1 245 ? 8.751 11.825 6.900 1.00 96.19 245 THR A O 1
ATOM 1860 N N . GLU A 1 246 ? 9.237 13.085 5.111 1.00 96.81 246 GLU A N 1
ATOM 1861 C CA . GLU A 1 246 ? 7.958 13.799 5.090 1.00 96.81 246 GLU A CA 1
ATOM 1862 C C . GLU A 1 246 ? 6.791 12.861 4.758 1.00 96.81 246 GLU A C 1
ATOM 1864 O O . GLU A 1 246 ? 5.752 12.892 5.424 1.00 96.81 246 GLU A O 1
ATOM 1869 N N . GLU A 1 247 ? 6.984 11.973 3.786 1.00 97.81 247 GLU A N 1
ATOM 1870 C CA . GLU A 1 247 ? 6.043 10.910 3.440 1.00 97.81 247 GLU A CA 1
ATOM 1871 C C . GLU A 1 247 ? 5.771 9.958 4.607 1.00 97.81 247 GLU A C 1
ATOM 1873 O O . GLU A 1 247 ? 4.610 9.677 4.919 1.00 97.81 247 GLU A O 1
ATOM 1878 N N . LEU A 1 248 ? 6.816 9.509 5.307 1.00 97.75 248 LEU A N 1
ATOM 1879 C CA . LEU A 1 248 ? 6.662 8.621 6.465 1.00 97.75 248 LEU A CA 1
ATOM 1880 C C . LEU A 1 248 ? 5.954 9.314 7.637 1.00 97.75 248 LEU A C 1
ATOM 1882 O O . LEU A 1 248 ? 5.081 8.724 8.273 1.00 97.75 248 LEU A O 1
ATOM 1886 N N . LYS A 1 249 ? 6.253 10.594 7.887 1.00 96.19 249 LYS A N 1
ATOM 1887 C CA . LYS A 1 249 ? 5.551 11.397 8.900 1.00 96.19 249 LYS A CA 1
ATOM 1888 C C . LYS A 1 249 ? 4.079 11.604 8.539 1.00 96.19 249 LYS A C 1
ATOM 1890 O O . LYS A 1 249 ? 3.203 11.540 9.402 1.00 96.19 249 LYS A O 1
ATOM 1895 N N . SER A 1 250 ? 3.795 11.839 7.261 1.00 95.62 250 SER A N 1
ATOM 1896 C CA . SER A 1 250 ? 2.436 11.926 6.729 1.00 95.62 250 SER A CA 1
ATOM 1897 C C . SER A 1 250 ? 1.662 10.620 6.954 1.00 95.62 250 SER A C 1
ATOM 1899 O O . SER A 1 250 ? 0.527 10.663 7.436 1.00 95.62 250 SER A O 1
ATOM 1901 N N . LEU A 1 251 ? 2.291 9.467 6.705 1.00 97.69 251 LEU A N 1
ATOM 1902 C CA . LEU A 1 251 ? 1.716 8.151 6.987 1.00 97.69 251 LEU A CA 1
ATOM 1903 C C . LEU A 1 251 ? 1.446 7.940 8.481 1.00 97.69 251 LEU A C 1
ATOM 1905 O O . LEU A 1 251 ? 0.348 7.522 8.851 1.00 97.69 251 LEU A O 1
ATOM 1909 N N . GLU A 1 252 ? 2.406 8.264 9.351 1.00 95.94 252 GLU A N 1
ATOM 1910 C CA . GLU A 1 252 ? 2.233 8.163 10.803 1.00 95.94 252 GLU A CA 1
ATOM 1911 C C . GLU A 1 252 ? 1.000 8.957 11.272 1.00 95.94 252 GLU A C 1
ATOM 1913 O O . GLU A 1 252 ? 0.139 8.435 11.989 1.00 95.94 252 GLU A O 1
ATOM 1918 N N . LEU A 1 253 ? 0.874 10.212 10.830 1.00 94.38 253 LEU A N 1
ATOM 1919 C CA . LEU A 1 253 ? -0.264 11.073 11.158 1.00 94.38 253 LEU A CA 1
ATOM 1920 C C . LEU A 1 253 ? -1.584 10.531 10.604 1.00 94.38 253 LEU A C 1
ATOM 1922 O O . LEU A 1 253 ? -2.605 10.579 11.298 1.00 94.38 253 LEU A O 1
ATOM 1926 N N . TRP A 1 254 ? -1.566 9.998 9.384 1.00 95.81 254 TRP A N 1
ATOM 1927 C CA . TRP A 1 254 ? -2.744 9.427 8.746 1.00 95.81 254 TRP A CA 1
ATOM 1928 C C . TRP A 1 254 ? -3.269 8.202 9.505 1.00 95.81 254 TRP A C 1
ATOM 1930 O O . TRP A 1 254 ? -4.452 8.175 9.853 1.00 95.81 254 TRP A O 1
ATOM 1940 N N . ILE A 1 255 ? -2.399 7.249 9.869 1.00 94.12 255 ILE A N 1
ATOM 1941 C CA . ILE A 1 255 ? -2.783 6.074 10.674 1.00 94.12 255 ILE A CA 1
ATOM 1942 C C . ILE A 1 255 ? -3.316 6.521 12.048 1.00 94.12 255 ILE A C 1
ATOM 1944 O O . ILE A 1 255 ? -4.386 6.081 12.476 1.00 94.12 255 ILE A O 1
ATOM 1948 N N . LYS A 1 256 ? -2.658 7.480 12.718 1.00 90.25 256 LYS A N 1
ATOM 1949 C CA . LYS A 1 256 ? -3.138 8.035 14.002 1.00 90.25 256 LYS A CA 1
ATOM 1950 C C . LYS A 1 256 ? -4.534 8.643 13.906 1.00 90.25 256 LYS A C 1
ATOM 1952 O O . LYS A 1 256 ? -5.346 8.489 14.822 1.00 90.25 256 LYS A O 1
ATOM 1957 N N . GLY A 1 257 ? -4.826 9.338 12.808 1.00 84.44 257 GLY A N 1
ATOM 1958 C CA . GLY A 1 257 ? -6.146 9.909 12.548 1.00 84.44 257 GLY A CA 1
ATOM 1959 C C . GLY A 1 257 ? -7.256 8.854 12.531 1.00 84.44 257 GLY A C 1
ATOM 1960 O O . GLY A 1 257 ? -8.385 9.147 12.936 1.00 84.44 257 GLY A O 1
ATOM 1961 N N . ARG A 1 258 ? -6.938 7.614 12.137 1.00 80.94 258 ARG A N 1
ATOM 1962 C CA . ARG A 1 258 ? -7.888 6.494 12.109 1.00 80.94 258 ARG A CA 1
ATOM 1963 C C . ARG A 1 258 ? -8.195 5.960 13.507 1.00 80.94 258 ARG A C 1
ATOM 1965 O O . ARG A 1 258 ? -9.370 5.787 13.821 1.00 80.94 258 ARG A O 1
ATOM 1972 N N . TYR A 1 259 ? -7.201 5.858 14.393 1.00 67.56 259 TYR A N 1
ATOM 1973 C CA . TYR A 1 259 ? -7.439 5.503 15.801 1.00 67.56 259 TYR A CA 1
ATOM 1974 C C . TYR A 1 259 ? -8.280 6.557 16.542 1.00 67.56 259 TYR A C 1
ATOM 1976 O O . TYR A 1 259 ? -9.150 6.232 17.354 1.00 67.56 259 TYR A O 1
ATOM 1984 N N . LYS A 1 260 ? -8.057 7.847 16.251 1.00 56.53 260 LYS A N 1
ATOM 1985 C CA . LYS A 1 260 ? -8.701 8.956 16.976 1.00 56.53 260 LYS A CA 1
ATOM 1986 C C . LYS A 1 260 ? -10.170 9.172 16.625 1.00 56.53 260 LYS A C 1
ATOM 1988 O O . LYS A 1 260 ? -10.915 9.592 17.507 1.00 56.53 260 LYS A O 1
ATOM 1993 N N . LYS A 1 261 ? -10.620 8.882 15.397 1.00 51.00 261 LYS A N 1
ATOM 1994 C CA . LYS A 1 261 ? -12.047 9.026 15.029 1.00 51.00 261 LYS A CA 1
ATOM 1995 C C . LYS A 1 261 ? -12.957 8.152 15.899 1.00 51.00 261 LYS A C 1
ATOM 1997 O O . LYS A 1 261 ? -14.016 8.611 16.315 1.00 51.00 261 LYS A O 1
ATOM 2002 N N . ILE A 1 262 ? -12.505 6.950 16.245 1.00 47.06 262 ILE A N 1
ATOM 2003 C CA . ILE A 1 262 ? -13.220 6.030 17.139 1.00 47.06 262 ILE A CA 1
ATOM 2004 C C . ILE A 1 262 ? -13.222 6.553 18.582 1.00 47.06 262 ILE A C 1
ATOM 2006 O O . ILE A 1 262 ? -14.270 6.593 19.223 1.00 47.06 262 ILE A O 1
ATOM 2010 N N . PHE A 1 263 ? -12.081 7.037 19.079 1.00 41.00 263 PHE A N 1
ATOM 2011 C CA . PHE A 1 263 ? -11.983 7.577 20.439 1.00 41.00 263 PHE A CA 1
ATOM 2012 C C . PHE A 1 263 ? -12.796 8.869 20.637 1.00 41.00 263 PHE A C 1
ATOM 2014 O O . PHE A 1 263 ? -13.479 9.020 21.648 1.00 41.00 263 PHE A O 1
ATOM 2021 N N . LEU A 1 264 ? -12.768 9.793 19.669 1.00 39.41 264 LEU A N 1
ATOM 2022 C CA . LEU A 1 264 ? -13.577 11.020 19.685 1.00 39.41 264 LEU A CA 1
ATOM 2023 C C . LEU A 1 264 ? -15.076 10.713 19.605 1.00 39.41 264 LEU A C 1
ATOM 2025 O O . LEU A 1 264 ? -15.848 11.333 20.331 1.00 39.41 264 LEU A O 1
ATOM 2029 N N . PHE A 1 265 ? -15.480 9.731 18.791 1.00 43.09 265 PHE A N 1
ATOM 2030 C CA . PHE A 1 265 ? -16.863 9.251 18.744 1.00 43.09 265 PHE A CA 1
ATOM 2031 C C . PHE A 1 265 ? -17.327 8.729 20.112 1.00 43.09 265 PHE A C 1
ATOM 2033 O O . PHE A 1 265 ? -18.363 9.160 20.614 1.00 43.09 265 PHE A O 1
ATOM 2040 N N . ILE A 1 266 ? -16.529 7.877 20.762 1.00 42.28 266 ILE A N 1
ATOM 2041 C CA . ILE A 1 266 ? -16.835 7.350 22.101 1.00 42.28 266 ILE A CA 1
ATOM 2042 C C . ILE A 1 266 ? -16.890 8.489 23.129 1.00 42.28 266 ILE A C 1
ATOM 2044 O O . ILE A 1 266 ? -17.851 8.587 23.890 1.00 42.28 266 ILE A O 1
ATOM 2048 N N . LYS A 1 267 ? -15.903 9.392 23.131 1.00 39.91 267 LYS A N 1
ATOM 2049 C CA . LYS A 1 267 ? -15.834 10.509 24.083 1.00 39.91 267 LYS A CA 1
ATOM 2050 C C . LYS A 1 267 ? -17.020 11.467 23.951 1.00 39.91 267 LYS A C 1
ATOM 2052 O O . LYS A 1 267 ? -17.552 11.892 24.972 1.00 39.91 267 LYS A O 1
ATOM 2057 N N . GLU A 1 268 ? -17.450 11.789 22.731 1.00 44.22 268 GLU A N 1
ATOM 2058 C CA . GLU A 1 268 ? -18.636 12.626 22.517 1.00 44.22 268 GLU A CA 1
ATOM 2059 C C . GLU A 1 268 ? -19.917 11.918 22.975 1.00 44.22 268 GLU A C 1
ATOM 2061 O O . GLU A 1 268 ? -20.699 12.512 23.713 1.00 44.22 268 GLU A O 1
ATOM 2066 N N . VAL A 1 269 ? -20.101 10.627 22.674 1.00 45.03 269 VAL A N 1
ATOM 2067 C CA . VAL A 1 269 ? -21.251 9.861 23.193 1.00 45.03 269 VAL A CA 1
ATOM 2068 C C . VAL A 1 269 ? -21.283 9.867 24.732 1.00 45.03 269 VAL A C 1
ATOM 2070 O O . VAL A 1 269 ? -22.326 10.142 25.325 1.00 45.03 269 VAL A O 1
ATOM 2073 N N . PHE A 1 270 ? -20.142 9.648 25.396 1.00 42.84 270 PHE A N 1
ATOM 2074 C CA . PHE A 1 270 ? -20.047 9.671 26.862 1.00 42.84 270 PHE A CA 1
ATOM 2075 C C . PHE A 1 270 ? -20.277 11.063 27.470 1.00 42.84 270 PHE A C 1
ATOM 2077 O O . PHE A 1 270 ? -20.953 11.183 28.492 1.00 42.84 270 PHE A O 1
ATOM 2084 N N . LYS A 1 271 ? -19.765 12.128 26.841 1.00 39.72 271 LYS A N 1
ATOM 2085 C CA . LYS A 1 271 ? -19.953 13.512 27.301 1.00 39.72 271 LYS A CA 1
ATOM 2086 C C . LYS A 1 271 ? -21.434 13.897 27.344 1.00 39.72 271 LYS A C 1
ATOM 2088 O O . LYS A 1 271 ? -21.871 14.490 28.325 1.00 39.72 271 LYS A O 1
ATOM 2093 N N . TYR A 1 272 ? -22.209 13.510 26.330 1.00 41.94 272 TYR A N 1
ATOM 2094 C CA . TYR A 1 272 ? -23.649 13.784 26.271 1.00 41.94 272 TYR A CA 1
ATOM 2095 C C . TYR A 1 272 ? -24.488 12.916 27.223 1.00 41.94 272 TYR A C 1
ATOM 2097 O O . TYR A 1 272 ? -25.551 13.361 27.655 1.00 41.94 272 TYR A O 1
ATOM 2105 N N . LEU A 1 273 ? -24.022 11.711 27.575 1.00 41.12 273 LEU A N 1
ATOM 2106 C CA . LEU A 1 273 ? -24.700 10.825 28.532 1.00 41.12 273 LEU A CA 1
ATOM 2107 C C . LEU A 1 273 ? -24.488 11.250 29.995 1.00 41.12 273 LEU A C 1
ATOM 2109 O O . LEU A 1 273 ? -25.403 11.116 30.803 1.00 41.12 273 LEU A O 1
ATOM 2113 N N . ILE A 1 274 ? -23.304 11.772 30.337 1.00 37.41 274 ILE A N 1
ATOM 2114 C CA . ILE A 1 274 ? -22.942 12.160 31.714 1.00 37.41 274 ILE A CA 1
ATOM 2115 C C . ILE A 1 274 ? -23.295 13.630 31.997 1.00 37.41 274 ILE A C 1
ATOM 2117 O O . ILE A 1 274 ? -23.732 13.969 33.098 1.00 37.41 274 ILE A O 1
ATOM 2121 N N . HIS A 1 275 ? -23.152 14.508 31.000 1.00 36.09 275 HIS A N 1
ATOM 2122 C CA . HIS A 1 275 ? -23.445 15.936 31.111 1.00 36.09 275 HIS A CA 1
ATOM 2123 C C . HIS A 1 275 ? -24.293 16.408 29.923 1.00 36.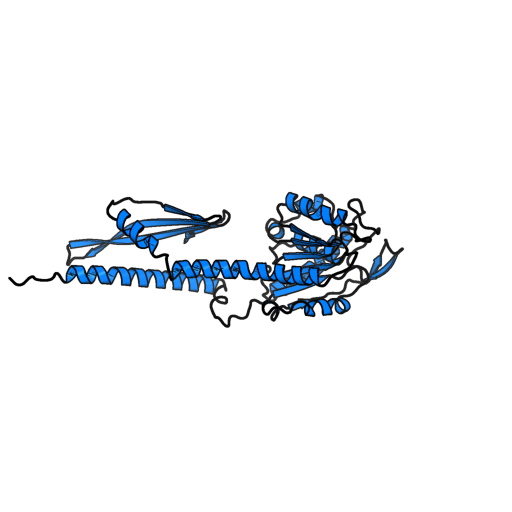09 275 HIS A C 1
ATOM 2125 O O . HIS A 1 275 ? -23.771 17.040 28.999 1.00 36.09 275 HIS A O 1
ATOM 2131 N N . PRO A 1 276 ? -25.609 16.128 29.919 1.00 40.19 276 PRO A N 1
ATOM 2132 C CA . PRO A 1 276 ? -26.491 16.717 28.922 1.00 40.19 276 PRO A CA 1
ATOM 2133 C C . PRO A 1 276 ? -26.408 18.254 29.023 1.00 40.19 276 PRO A C 1
ATOM 2135 O O . PRO A 1 276 ? -26.469 18.785 30.137 1.00 40.19 276 PRO A O 1
ATOM 2138 N N . PRO A 1 277 ? -26.244 18.990 27.906 1.00 36.09 277 PRO A N 1
ATOM 2139 C CA . PRO A 1 277 ? -26.122 20.444 27.945 1.00 36.09 277 PRO A CA 1
ATOM 2140 C C . PRO A 1 277 ? -27.321 21.082 28.662 1.00 36.09 277 PRO A C 1
ATOM 2142 O O . PRO A 1 277 ? -28.476 20.756 28.384 1.00 36.09 277 PRO A O 1
ATOM 2145 N N . LEU A 1 278 ? -27.028 21.993 29.598 1.00 40.25 278 LEU A N 1
ATOM 2146 C CA . LEU A 1 278 ? -27.983 22.619 30.527 1.00 40.25 278 LEU A CA 1
ATOM 2147 C C . LEU A 1 278 ? -29.163 23.328 29.834 1.00 40.25 278 LEU A C 1
ATOM 2149 O O . LEU A 1 278 ? -30.242 23.410 30.417 1.00 40.25 278 LEU A O 1
ATOM 2153 N N . ASP A 1 279 ? -29.003 23.736 28.575 1.00 40.03 279 ASP A N 1
ATOM 2154 C CA . ASP A 1 279 ? -30.042 24.385 27.759 1.00 40.03 279 ASP A CA 1
ATOM 2155 C C . ASP A 1 279 ? -31.202 23.437 27.364 1.00 40.03 279 ASP A C 1
ATOM 2157 O O . ASP A 1 279 ? -32.299 23.853 26.991 1.00 40.03 279 ASP A O 1
ATOM 2161 N N . TYR A 1 280 ? -31.024 22.119 27.519 1.00 39.34 280 TYR A N 1
ATOM 2162 C CA . TYR A 1 280 ? -32.109 21.165 27.272 1.00 39.34 280 TYR A CA 1
ATOM 2163 C C . TYR A 1 280 ? -33.164 21.135 28.386 1.00 39.34 280 TYR A C 1
ATOM 2165 O O . TYR A 1 280 ? -34.305 20.756 28.115 1.00 39.34 280 TYR A O 1
ATOM 2173 N N . LYS A 1 281 ? -32.834 21.539 29.624 1.00 37.22 281 LYS A N 1
ATOM 2174 C CA . LYS A 1 281 ? -33.784 21.500 30.753 1.00 37.22 281 LYS A CA 1
ATOM 2175 C C . LYS A 1 281 ? -34.957 22.466 30.552 1.00 37.22 281 LYS A C 1
ATOM 2177 O O . LYS A 1 281 ? -36.102 22.066 30.773 1.00 37.22 281 LYS A O 1
ATOM 2182 N N . ASP A 1 282 ? -34.704 23.672 30.047 1.00 37.12 282 ASP A N 1
ATOM 2183 C CA . ASP A 1 282 ? -35.739 24.705 29.899 1.00 37.12 282 ASP A CA 1
ATOM 2184 C C . ASP A 1 282 ? -36.670 24.463 28.703 1.00 37.12 282 ASP A C 1
ATOM 2186 O O . ASP A 1 282 ? -37.888 24.661 28.800 1.00 37.12 282 ASP A O 1
ATOM 2190 N N . GLN A 1 283 ? -36.151 23.927 27.591 1.00 35.69 283 GLN A N 1
ATOM 2191 C CA . GLN A 1 283 ? -37.003 23.509 26.471 1.00 35.69 283 GLN A CA 1
ATOM 2192 C C . GLN A 1 283 ? -37.874 22.290 26.802 1.00 35.69 283 GLN A C 1
ATOM 2194 O O . GLN A 1 283 ? -38.985 22.165 26.269 1.00 35.69 283 GLN A O 1
ATOM 2199 N N . TYR A 1 284 ? -37.394 21.385 27.662 1.00 36.38 284 TYR A N 1
ATOM 2200 C CA . TYR A 1 284 ? -38.132 20.181 28.044 1.00 36.38 284 TYR A CA 1
ATOM 2201 C C . TYR A 1 284 ? -39.261 20.496 29.035 1.00 36.38 284 TYR A C 1
ATOM 2203 O O . TYR A 1 284 ? -40.385 20.018 28.856 1.00 36.38 284 TYR A O 1
ATOM 2211 N N . GLN A 1 285 ? -39.008 21.362 30.026 1.00 37.12 285 GLN A N 1
ATOM 2212 C CA . GLN A 1 285 ? -40.027 21.757 31.003 1.00 37.12 285 GLN A CA 1
ATOM 2213 C C . GLN A 1 285 ? -41.161 22.591 30.388 1.00 37.12 285 GLN A C 1
ATOM 2215 O O . GLN A 1 285 ? -42.324 22.386 30.739 1.00 37.12 285 GLN A O 1
ATOM 2220 N N . ARG A 1 286 ? -40.874 23.454 29.399 1.00 34.31 286 ARG A N 1
ATOM 2221 C CA . ARG A 1 286 ? -41.921 24.228 28.702 1.00 34.31 286 ARG A CA 1
ATOM 2222 C C . ARG A 1 286 ? -42.842 23.374 27.820 1.00 34.31 286 ARG A C 1
ATOM 2224 O O . ARG A 1 286 ? -44.018 23.699 27.697 1.00 34.31 286 ARG A O 1
ATOM 2231 N N . LYS A 1 287 ? -42.353 22.276 27.228 1.00 32.94 287 LYS A N 1
ATOM 2232 C CA . LYS A 1 287 ? -43.142 21.440 26.294 1.00 32.94 287 LYS A CA 1
ATOM 2233 C C . LYS A 1 287 ? -43.963 20.331 26.968 1.00 32.94 287 LYS A C 1
ATOM 2235 O O . LYS A 1 287 ? -44.942 19.881 26.380 1.00 32.94 287 LYS A O 1
ATOM 2240 N N . MET A 1 288 ? -43.627 19.927 28.196 1.00 33.03 288 MET A N 1
ATOM 2241 C CA . MET A 1 288 ? -44.400 18.935 28.968 1.00 33.03 288 MET A CA 1
ATOM 2242 C C . MET A 1 288 ? -45.716 19.491 29.542 1.00 33.03 288 MET A C 1
ATOM 2244 O O . MET A 1 288 ? -46.633 18.715 29.793 1.00 33.03 288 MET A O 1
ATOM 2248 N N . ARG A 1 289 ? -45.862 20.819 29.682 1.00 33.16 289 ARG A N 1
ATOM 2249 C CA . ARG A 1 289 ? -47.128 21.456 30.101 1.00 33.16 289 ARG A CA 1
ATOM 2250 C C . ARG A 1 289 ? -48.256 21.372 29.059 1.00 33.16 289 ARG A C 1
ATOM 2252 O O . ARG A 1 289 ? -49.391 21.660 29.408 1.00 33.16 289 ARG A O 1
ATOM 2259 N N . ILE A 1 290 ? -47.969 20.982 27.811 1.00 29.88 290 ILE A N 1
ATOM 2260 C CA . ILE A 1 290 ? -48.921 21.086 26.682 1.00 29.88 290 ILE A CA 1
ATOM 2261 C C . ILE A 1 290 ? -49.364 19.704 26.147 1.00 29.88 290 ILE A C 1
ATOM 2263 O O . ILE A 1 290 ? -50.070 19.616 25.155 1.00 29.88 290 ILE A O 1
ATOM 2267 N N . GLY A 1 291 ? -49.000 18.589 26.794 1.00 30.70 291 GLY A N 1
ATOM 2268 C CA . GLY A 1 291 ? -49.611 17.283 26.487 1.00 30.70 291 GLY A CA 1
ATOM 2269 C C . GLY A 1 291 ? -49.437 16.775 25.045 1.00 30.70 291 GLY A C 1
ATOM 2270 O O . GLY A 1 291 ? -50.291 16.047 24.549 1.00 30.70 291 GLY A O 1
ATOM 2271 N N . ILE A 1 292 ? -48.347 17.127 24.353 1.00 31.86 292 ILE A N 1
ATOM 2272 C CA . ILE A 1 292 ? -48.115 16.686 22.968 1.00 31.86 292 ILE A CA 1
ATOM 2273 C C . ILE A 1 292 ? -47.242 15.420 22.947 1.00 31.86 292 ILE A C 1
ATOM 2275 O O . ILE A 1 292 ? -46.051 15.469 23.268 1.00 31.86 292 ILE A O 1
ATOM 2279 N N . LEU A 1 293 ? -47.822 14.296 22.510 1.00 38.09 293 LEU A N 1
ATOM 2280 C CA . LEU A 1 293 ? -47.115 13.084 22.070 1.00 38.09 293 LEU A CA 1
ATOM 2281 C C . LEU A 1 293 ? -46.230 13.429 20.864 1.00 38.09 293 LEU A C 1
ATOM 2283 O O . LEU A 1 293 ? -46.682 13.425 19.723 1.00 38.09 293 LEU A O 1
ATOM 2287 N N . ASN A 1 294 ? -44.962 13.755 21.103 1.00 36.31 294 ASN A N 1
ATOM 2288 C CA . ASN A 1 294 ? -44.062 14.179 20.037 1.00 36.31 294 ASN A CA 1
ATOM 2289 C C . ASN A 1 294 ? -43.029 13.102 19.708 1.00 36.31 294 ASN A C 1
ATOM 2291 O O . ASN A 1 294 ? -42.132 12.821 20.501 1.00 36.31 294 ASN A O 1
ATOM 2295 N N . ARG A 1 295 ? -43.098 12.580 18.477 1.00 37.50 295 ARG A N 1
ATOM 2296 C CA . ARG A 1 295 ? -41.908 12.065 17.790 1.00 37.50 295 ARG A CA 1
ATOM 2297 C C . ARG A 1 295 ? -40.953 13.240 17.605 1.00 37.50 295 ARG A C 1
ATOM 2299 O O . ARG A 1 295 ? -41.354 14.264 17.056 1.00 37.50 295 ARG A O 1
ATOM 2306 N N . LYS A 1 296 ? -39.704 13.112 18.044 1.00 40.91 296 LYS A N 1
ATOM 2307 C CA . LYS A 1 296 ? -38.672 14.110 17.753 1.00 40.91 296 LYS A CA 1
ATOM 2308 C C . LYS A 1 296 ? -37.430 13.441 17.208 1.00 40.91 296 LYS A C 1
ATOM 2310 O O . LYS A 1 296 ? -36.961 12.451 17.761 1.00 40.91 296 LYS A O 1
ATOM 2315 N N . TRP A 1 297 ? -36.928 14.036 16.138 1.00 36.81 297 TRP A N 1
ATOM 2316 C CA . TRP A 1 297 ? -35.656 13.715 15.523 1.00 36.81 297 TRP A CA 1
ATOM 2317 C C . TRP A 1 297 ? -34.648 14.770 15.954 1.00 36.81 297 TRP A C 1
ATOM 2319 O O . TRP A 1 297 ? -34.893 15.964 15.773 1.00 36.81 297 TRP A O 1
ATOM 2329 N N . ILE A 1 298 ? -33.527 14.337 16.522 1.00 40.00 298 ILE A N 1
ATOM 2330 C CA . ILE A 1 298 ? -32.357 15.198 16.701 1.00 40.00 298 ILE A CA 1
ATOM 2331 C C . ILE A 1 298 ? -31.430 14.907 15.522 1.00 40.00 298 ILE A C 1
ATOM 2333 O O . ILE A 1 298 ? -31.014 13.762 15.344 1.00 40.00 298 ILE A O 1
ATOM 2337 N N . LYS A 1 299 ? -31.172 15.920 14.685 1.00 32.47 299 LYS A N 1
ATOM 2338 C CA . LYS A 1 299 ? -30.374 15.798 13.459 1.00 32.47 299 LYS A CA 1
ATOM 2339 C C . LYS A 1 299 ? -29.015 16.464 13.651 1.00 32.47 299 LYS A C 1
ATOM 2341 O O . LYS A 1 299 ? -28.942 17.675 13.837 1.00 32.47 299 LYS A O 1
ATOM 2346 N N . PHE A 1 300 ? -27.954 15.676 13.542 1.00 44.44 300 PHE A N 1
ATOM 2347 C CA . PHE A 1 300 ? -26.583 16.150 13.369 1.00 44.44 300 PHE A CA 1
ATOM 2348 C C . PHE A 1 300 ? -26.068 15.738 11.990 1.00 44.44 300 PHE A C 1
ATOM 2350 O O . PHE A 1 300 ? -26.674 14.904 11.321 1.00 44.44 300 PHE A O 1
ATOM 2357 N N . LYS A 1 301 ? -24.935 16.316 11.576 1.00 35.34 301 LYS A N 1
ATOM 2358 C CA . LYS A 1 301 ? -24.353 16.217 10.223 1.00 35.34 301 LYS A CA 1
ATOM 2359 C C . LYS A 1 301 ? -24.324 14.784 9.637 1.00 35.34 301 LYS A C 1
ATOM 2361 O O . LYS A 1 301 ? -24.455 14.659 8.429 1.00 35.34 301 LYS A O 1
ATOM 2366 N N . HIS A 1 302 ? -24.241 13.742 10.481 1.00 38.09 302 HIS A N 1
ATOM 2367 C CA . HIS A 1 302 ? -24.282 12.314 10.098 1.00 38.09 302 HIS A CA 1
ATOM 2368 C C . HIS A 1 302 ? -25.080 11.402 11.060 1.00 38.09 302 HIS A C 1
ATOM 2370 O O . HIS A 1 302 ? -25.007 10.181 10.945 1.00 38.09 302 HIS A O 1
ATOM 2376 N N . LEU A 1 303 ? -25.814 11.962 12.033 1.00 37.06 303 LEU A N 1
ATOM 2377 C CA . LEU A 1 303 ? -26.462 11.196 13.110 1.00 37.06 303 LEU A CA 1
ATOM 2378 C C . LEU A 1 303 ? -27.917 11.628 13.304 1.00 37.06 303 LEU A C 1
ATOM 2380 O O . LEU A 1 303 ? -28.211 12.817 13.444 1.00 37.06 303 LEU A O 1
ATOM 2384 N N . PHE A 1 304 ? -28.800 10.639 13.389 1.00 40.59 304 PHE A N 1
ATOM 2385 C CA . PHE A 1 304 ? -30.213 10.781 13.696 1.00 40.59 304 PHE A CA 1
ATOM 2386 C C . PHE A 1 304 ? -30.555 9.990 14.963 1.00 40.59 304 PHE A C 1
ATOM 2388 O O . PHE A 1 304 ? -30.259 8.801 15.068 1.00 40.59 304 PHE A O 1
ATOM 2395 N N . LEU A 1 305 ? -31.205 10.649 15.921 1.00 40.16 305 LEU A N 1
ATOM 2396 C CA . LEU A 1 305 ? -31.741 10.016 17.128 1.00 40.16 305 LEU A CA 1
ATOM 2397 C C . LEU A 1 305 ? -33.265 10.192 17.158 1.00 40.16 305 LEU A C 1
ATOM 2399 O O . LEU A 1 305 ? -33.750 11.326 17.144 1.00 40.16 305 LEU A O 1
ATOM 2403 N N . GLU A 1 306 ? -34.009 9.085 17.226 1.00 43.62 306 GLU A N 1
ATOM 2404 C CA . GLU A 1 306 ? -35.464 9.044 17.425 1.00 43.62 306 GLU A CA 1
ATOM 2405 C C . GLU A 1 306 ? -35.765 8.388 18.784 1.00 43.62 306 GLU A C 1
ATOM 2407 O O . GLU A 1 306 ? -35.474 7.214 19.003 1.00 43.62 306 GLU A O 1
ATOM 2412 N N . VAL A 1 307 ? -36.375 9.138 19.706 1.00 44.22 307 VAL A N 1
ATOM 2413 C CA . VAL A 1 307 ? -36.827 8.627 21.013 1.00 44.22 307 VAL A CA 1
ATOM 2414 C C . VAL A 1 307 ? -38.351 8.560 21.009 1.00 44.22 307 VAL A C 1
ATOM 2416 O O . VAL A 1 307 ? -39.015 9.570 20.762 1.00 44.22 307 VAL A O 1
ATOM 2419 N N . LYS A 1 308 ? -38.924 7.382 21.284 1.00 44.38 308 LYS A N 1
ATOM 2420 C CA . LYS A 1 308 ? -40.376 7.214 21.462 1.00 44.38 308 LYS A CA 1
ATOM 2421 C C . LYS A 1 308 ? -40.680 6.774 22.881 1.00 44.38 308 LYS A C 1
ATOM 2423 O O . LYS A 1 308 ? -40.177 5.750 23.329 1.00 44.38 308 LYS A O 1
ATOM 2428 N N . GLY A 1 309 ? -41.560 7.514 23.544 1.00 44.06 309 GLY A N 1
ATOM 2429 C CA . GLY A 1 309 ? -42.256 7.033 24.732 1.00 44.06 309 GLY A CA 1
ATOM 2430 C C . GLY A 1 309 ? -43.607 6.440 24.337 1.00 44.06 309 GLY A C 1
ATOM 2431 O O . GLY A 1 309 ? -44.388 7.109 23.658 1.00 44.06 309 GLY A O 1
ATOM 2432 N N . ARG A 1 310 ? -43.901 5.208 24.762 1.00 42.62 310 ARG A N 1
ATOM 2433 C CA . ARG A 1 310 ? -45.272 4.671 24.809 1.00 42.62 310 ARG A CA 1
ATOM 2434 C C . ARG A 1 310 ? -45.684 4.482 26.269 1.00 42.62 310 ARG A C 1
ATOM 2436 O O . ARG A 1 310 ? -44.883 4.016 27.074 1.00 42.62 310 ARG A O 1
ATOM 2443 N N . ARG A 1 311 ? -46.937 4.819 26.597 1.00 42.53 311 ARG A N 1
ATOM 2444 C CA . ARG A 1 311 ? -47.583 4.334 27.827 1.00 42.53 311 ARG A CA 1
ATOM 2445 C C . ARG A 1 311 ? -48.008 2.892 27.579 1.00 42.53 311 ARG A C 1
ATOM 2447 O O . ARG A 1 311 ? -48.705 2.652 26.594 1.00 42.53 311 ARG A O 1
ATOM 2454 N N . VAL A 1 312 ? -47.597 1.959 28.431 1.00 38.47 312 VAL A N 1
ATOM 2455 C CA . VAL A 1 312 ? -48.069 0.570 28.367 1.00 38.47 312 VAL A CA 1
ATOM 2456 C C . VAL A 1 312 ? -48.412 0.117 29.778 1.00 38.47 312 VAL A C 1
ATOM 2458 O O . VAL A 1 312 ? -47.506 -0.178 30.548 1.00 38.47 312 VAL A O 1
ATOM 2461 N N . GLY A 1 313 ? -49.712 0.081 30.089 1.00 47.16 313 GLY A N 1
ATOM 2462 C CA . GLY A 1 313 ? -50.242 -0.372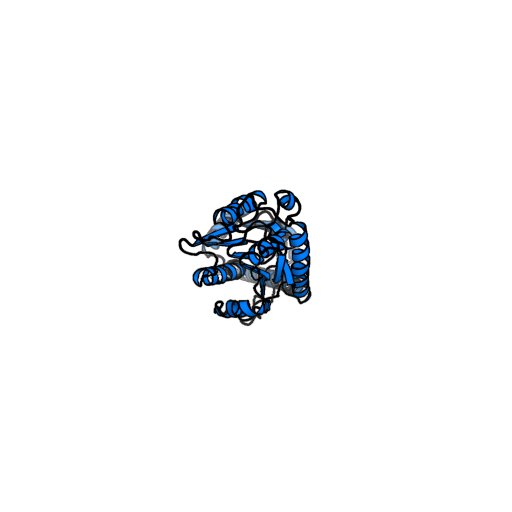 31.380 1.00 47.16 313 GLY A CA 1
ATOM 2463 C C . GLY A 1 313 ? -49.783 0.452 32.589 1.00 47.16 313 GLY A C 1
ATOM 2464 O O . GLY A 1 313 ? -48.845 1.254 32.514 1.00 47.16 313 GLY A O 1
ATOM 2465 N N . GLY A 1 314 ? -50.461 0.261 33.717 1.00 47.19 314 GLY A N 1
ATOM 2466 C CA . GLY A 1 314 ? -50.057 0.837 34.989 1.00 47.19 314 GLY A CA 1
ATOM 2467 C C . GLY A 1 314 ? -50.309 -0.099 36.161 1.00 47.19 314 GLY A C 1
ATOM 2468 O O . GLY A 1 314 ? -51.153 -0.989 36.102 1.00 47.19 314 GLY A O 1
ATOM 2469 N N . THR A 1 315 ? -49.535 0.083 37.225 1.00 42.97 315 THR A N 1
ATOM 2470 C CA . THR A 1 315 ? -49.813 -0.548 38.517 1.00 42.97 315 THR A CA 1
ATOM 2471 C C . THR A 1 315 ? -50.836 0.290 39.264 1.00 42.97 315 THR A C 1
ATOM 2473 O O . THR A 1 315 ? -50.698 1.514 39.346 1.00 42.97 315 THR A O 1
ATOM 2476 N N . TRP A 1 316 ? -51.858 -0.366 39.803 1.00 45.31 316 TRP A N 1
ATOM 2477 C CA . TRP A 1 316 ? -52.877 0.297 40.601 1.00 45.31 316 TRP A CA 1
ATOM 2478 C C . TRP A 1 316 ? -52.337 0.627 41.992 1.00 45.31 316 TRP A C 1
ATOM 2480 O O . TRP A 1 316 ? -51.858 -0.271 42.683 1.00 45.31 316 TRP A O 1
ATOM 2490 N N . ASP A 1 317 ? -52.391 1.903 42.379 1.00 51.59 317 ASP A N 1
ATOM 2491 C CA . ASP A 1 317 ? -52.040 2.360 43.722 1.00 51.59 317 ASP A CA 1
ATOM 2492 C C . ASP A 1 317 ? -53.326 2.521 44.558 1.00 51.59 317 ASP A C 1
ATOM 2494 O O . ASP A 1 317 ? -54.083 3.474 44.337 1.00 51.59 317 ASP A O 1
ATOM 2498 N N . PRO A 1 318 ? -53.599 1.602 45.502 1.00 39.38 318 PRO A N 1
ATOM 2499 C CA . PRO A 1 318 ? -54.825 1.617 46.289 1.00 39.38 318 PRO A CA 1
ATOM 2500 C C . PRO A 1 318 ? -54.853 2.713 47.365 1.00 39.38 318 PRO A C 1
ATOM 2502 O O . PRO A 1 318 ? -55.939 3.051 47.824 1.00 39.38 318 PRO A O 1
ATOM 2505 N N . GLU A 1 319 ? -53.713 3.300 47.754 1.00 43.22 319 GLU A N 1
ATOM 2506 C CA . GLU A 1 319 ? -53.688 4.384 48.752 1.00 43.22 319 GLU A CA 1
ATOM 2507 C C . GLU A 1 319 ? -54.092 5.731 48.147 1.00 43.22 319 GLU A C 1
ATOM 2509 O O . GLU A 1 319 ? -54.712 6.557 48.815 1.00 43.22 319 GLU A O 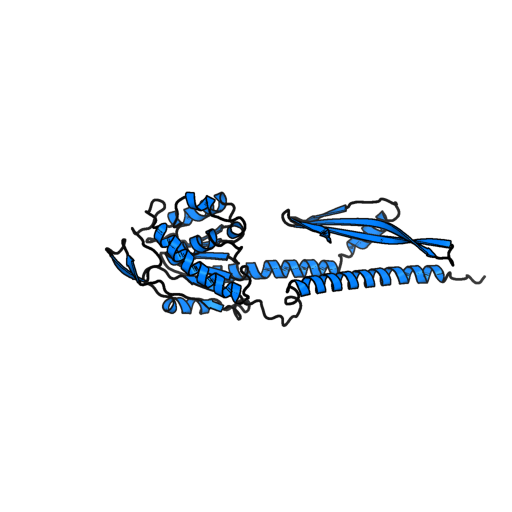1
ATOM 2514 N N . ASN A 1 320 ? -53.776 5.944 46.868 1.00 45.19 320 ASN A N 1
ATOM 2515 C CA . ASN A 1 320 ? -54.054 7.200 46.168 1.00 45.19 320 ASN A CA 1
ATOM 2516 C C . ASN A 1 320 ? -55.156 7.086 45.112 1.00 45.19 320 ASN A C 1
ATOM 2518 O O . ASN A 1 320 ? -55.481 8.082 44.464 1.00 45.19 320 ASN A O 1
ATOM 2522 N N . ASN A 1 321 ? -55.726 5.891 44.930 1.00 39.19 321 ASN A N 1
ATOM 2523 C CA . ASN A 1 321 ? -56.766 5.599 43.949 1.00 39.19 321 ASN A CA 1
ATOM 2524 C C . ASN A 1 321 ? -56.379 6.108 42.536 1.00 39.19 321 ASN A C 1
ATOM 2526 O O . ASN A 1 321 ? -57.197 6.708 41.831 1.00 39.19 321 ASN A O 1
ATOM 2530 N N . LEU A 1 322 ? -55.119 5.886 42.121 1.00 42.38 322 LEU A N 1
ATOM 2531 C CA . LEU A 1 322 ? -54.572 6.307 40.820 1.00 42.38 322 LEU A CA 1
ATOM 2532 C C . LEU A 1 322 ? -53.756 5.203 40.117 1.00 42.38 322 LEU A C 1
ATOM 2534 O O . LEU A 1 322 ? -52.970 4.483 40.729 1.00 42.38 322 LEU A O 1
ATOM 2538 N N . GLU A 1 323 ? -53.938 5.072 38.798 1.00 40.00 323 GLU A N 1
ATOM 2539 C CA . GLU A 1 323 ? -53.211 4.103 37.970 1.00 40.00 323 GLU A CA 1
ATOM 2540 C C . GLU A 1 323 ? -51.867 4.712 37.544 1.00 40.00 323 GLU A C 1
ATOM 2542 O O . GLU A 1 323 ? -51.819 5.734 36.853 1.00 40.00 323 GLU A O 1
ATOM 2547 N N . MET A 1 324 ? -50.761 4.114 37.992 1.00 41.09 324 MET A N 1
ATOM 2548 C CA . MET A 1 324 ? -49.403 4.623 37.777 1.00 41.09 324 MET A CA 1
ATOM 2549 C C . MET A 1 324 ? -48.826 4.061 36.469 1.00 41.09 324 MET A C 1
ATOM 2551 O O . MET A 1 324 ? -48.502 2.876 36.421 1.00 41.09 324 MET A O 1
ATOM 2555 N N . PRO A 1 325 ? -48.665 4.863 35.397 1.00 41.75 325 PRO A N 1
ATOM 2556 C CA . PRO A 1 325 ? -48.262 4.344 34.093 1.00 41.75 325 PRO A CA 1
ATOM 2557 C C . PRO A 1 325 ? -46.779 3.957 34.053 1.00 41.75 325 PRO A C 1
ATOM 2559 O O . PRO A 1 325 ? -45.921 4.721 34.501 1.00 41.75 325 PRO A O 1
ATOM 2562 N N . HIS A 1 326 ? -46.457 2.839 33.398 1.00 39.75 326 HIS A N 1
ATOM 2563 C CA . HIS A 1 326 ? -45.077 2.495 33.052 1.00 39.75 326 HIS A CA 1
ATOM 2564 C C . HIS A 1 326 ? -44.679 3.138 31.709 1.00 39.75 326 HIS A C 1
ATOM 2566 O O . HIS A 1 326 ? -45.314 2.879 30.677 1.00 39.75 326 HIS A O 1
ATOM 2572 N N . PRO A 1 327 ? -43.637 3.989 31.667 1.00 41.59 327 PRO A N 1
ATOM 2573 C CA . PRO A 1 327 ? -43.091 4.463 30.406 1.00 41.59 327 PRO A CA 1
ATOM 2574 C C . PRO A 1 327 ? -42.173 3.394 29.803 1.00 41.59 327 PRO A C 1
ATOM 2576 O O . PRO A 1 327 ? -41.157 3.039 30.396 1.00 41.59 327 PRO A O 1
ATOM 2579 N N . ILE A 1 328 ? -42.486 2.929 28.592 1.00 42.12 328 ILE A N 1
ATOM 2580 C CA . ILE A 1 328 ? -41.519 2.203 27.761 1.00 42.12 328 ILE A CA 1
ATOM 2581 C C . ILE A 1 328 ? -40.875 3.212 26.814 1.00 42.12 328 ILE A C 1
ATOM 2583 O O . ILE A 1 328 ? -41.563 3.890 26.042 1.00 42.12 328 ILE A O 1
ATOM 2587 N N . LEU A 1 329 ? -39.550 3.311 26.889 1.00 44.94 329 LEU A N 1
ATOM 2588 C CA . LEU A 1 329 ? -38.724 4.086 25.973 1.00 44.94 329 LEU A CA 1
ATOM 2589 C C . LEU A 1 329 ? -38.149 3.134 24.927 1.00 44.94 329 LEU A C 1
ATOM 2591 O O . LEU A 1 329 ? -37.462 2.185 25.282 1.00 44.94 329 LEU A O 1
ATOM 2595 N N . SER A 1 330 ? -38.417 3.397 23.651 1.00 45.03 330 SER A N 1
ATOM 2596 C CA . SER A 1 330 ? -37.668 2.783 22.550 1.00 45.03 330 SER A CA 1
ATOM 2597 C C . SER A 1 330 ? -36.773 3.843 21.924 1.00 45.03 330 SER A C 1
ATOM 2599 O O . SER A 1 330 ? -37.268 4.930 21.586 1.00 45.03 330 SER A O 1
ATOM 2601 N N . VAL A 1 331 ? -35.491 3.534 21.748 1.00 43.50 331 VAL A N 1
ATOM 2602 C CA . VAL A 1 331 ? -34.511 4.458 21.171 1.00 43.50 331 VAL A CA 1
ATOM 2603 C C . VAL A 1 331 ? -34.068 3.918 19.822 1.00 43.50 331 VAL A C 1
ATOM 2605 O O . VAL A 1 331 ? -33.651 2.775 19.689 1.00 43.50 331 VAL A O 1
ATOM 2608 N N . ARG A 1 332 ? -34.148 4.748 18.787 1.00 46.25 332 ARG A N 1
ATOM 2609 C CA . ARG A 1 332 ? -33.633 4.418 17.463 1.00 46.25 332 ARG A CA 1
ATOM 2610 C C . ARG A 1 332 ? -32.502 5.373 17.111 1.00 46.25 332 ARG A C 1
ATOM 2612 O O . ARG A 1 332 ? -32.665 6.589 17.164 1.00 46.25 332 ARG A O 1
ATOM 2619 N N . LEU A 1 333 ? -31.364 4.800 16.748 1.00 42.38 333 LEU A N 1
ATOM 2620 C CA . LEU A 1 333 ? -30.172 5.502 16.282 1.00 42.38 333 LEU A CA 1
ATOM 2621 C C . LEU A 1 333 ? -29.999 5.242 14.789 1.00 42.38 333 LEU A C 1
ATOM 2623 O O . LEU A 1 333 ? -30.154 4.110 14.340 1.00 42.38 333 LEU A O 1
ATOM 2627 N N . GLU A 1 334 ? -29.645 6.261 14.021 1.00 41.41 334 GLU A N 1
ATOM 2628 C CA . GLU A 1 334 ? -29.263 6.112 12.620 1.00 41.41 334 GLU A CA 1
ATOM 2629 C C . GLU A 1 334 ? -27.999 6.922 12.318 1.00 41.41 334 GLU A C 1
ATOM 2631 O O . GLU A 1 334 ? -27.948 8.120 12.581 1.00 41.41 334 GLU A O 1
ATOM 2636 N N . PHE A 1 335 ? -26.961 6.256 11.808 1.00 39.31 335 PHE A N 1
ATOM 2637 C CA . PHE A 1 335 ? -25.646 6.843 11.521 1.00 39.31 335 PHE A CA 1
ATOM 2638 C C . PHE A 1 335 ? -25.158 6.364 10.154 1.00 39.31 335 PHE A C 1
ATOM 2640 O O . PHE A 1 335 ? -25.163 5.157 9.905 1.00 39.31 335 PHE A O 1
ATOM 2647 N N . ASP A 1 336 ? -24.801 7.296 9.263 1.00 39.50 336 ASP A N 1
ATOM 2648 C CA . ASP A 1 336 ? -24.455 7.014 7.853 1.00 39.50 336 ASP A CA 1
ATOM 2649 C C . ASP A 1 336 ? -25.432 6.019 7.180 1.00 39.50 336 ASP A C 1
ATOM 2651 O O . ASP A 1 336 ? -25.052 5.045 6.531 1.00 39.50 336 ASP A O 1
ATOM 2655 N N . GLY A 1 337 ? -26.737 6.231 7.397 1.00 39.00 337 GLY A N 1
ATOM 2656 C CA . GLY A 1 337 ? -27.820 5.437 6.800 1.00 39.00 337 GLY A CA 1
ATOM 2657 C C . GLY A 1 337 ? -28.067 4.057 7.427 1.00 39.00 337 GLY A C 1
ATOM 2658 O O . GLY A 1 337 ? -28.992 3.356 7.015 1.00 39.00 337 GLY A O 1
ATOM 2659 N N . LYS A 1 338 ? -27.296 3.647 8.444 1.00 38.44 338 LYS A N 1
ATOM 2660 C CA . LYS A 1 338 ? -27.525 2.394 9.186 1.00 38.44 338 LYS A CA 1
ATOM 2661 C C . LYS A 1 338 ? -28.377 2.634 10.426 1.00 38.44 338 LYS A C 1
ATOM 2663 O O . LYS A 1 338 ? -28.027 3.473 11.250 1.00 38.44 338 LYS A O 1
ATOM 2668 N N . LYS A 1 339 ? -29.462 1.864 10.576 1.00 44.62 339 LYS A N 1
ATOM 2669 C CA . LYS A 1 339 ? -30.441 1.976 11.673 1.00 44.62 339 LYS A CA 1
ATOM 2670 C C . LYS A 1 339 ? -30.189 0.940 12.768 1.00 44.62 339 LYS A C 1
ATOM 2672 O O . LYS A 1 339 ? -30.028 -0.243 12.481 1.00 44.62 339 LYS A O 1
ATOM 2677 N N . PHE A 1 340 ? -30.254 1.374 14.019 1.00 44.50 340 PHE A N 1
ATOM 2678 C CA . PHE A 1 340 ? -30.125 0.557 15.222 1.00 44.50 340 PHE A CA 1
ATOM 2679 C C . PHE A 1 340 ? -31.347 0.806 16.113 1.00 44.50 340 PHE A C 1
ATOM 2681 O O . PHE A 1 340 ? -31.669 1.958 16.400 1.00 44.50 340 PHE A O 1
ATOM 2688 N N . ASN A 1 341 ? -32.042 -0.257 16.527 1.00 44.31 341 ASN A N 1
ATOM 2689 C CA . ASN A 1 341 ? -33.130 -0.171 17.506 1.00 44.31 341 ASN A CA 1
ATOM 2690 C C . ASN A 1 341 ? -32.598 -0.672 18.856 1.00 44.31 341 ASN A C 1
ATOM 2692 O O . ASN A 1 341 ? -32.013 -1.756 18.906 1.00 44.31 341 ASN A O 1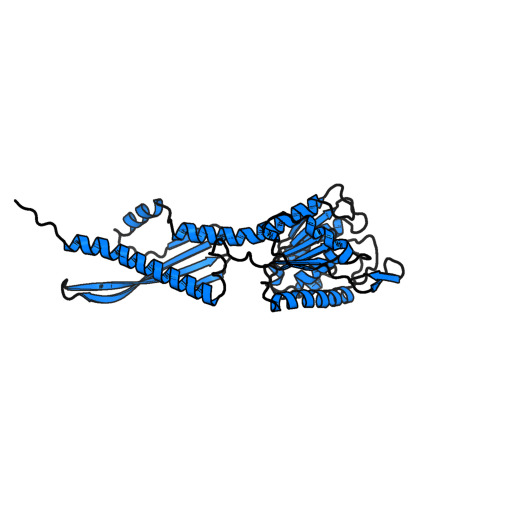
ATOM 2696 N N . LEU A 1 342 ? -32.785 0.130 19.902 1.00 42.56 342 LEU A N 1
ATOM 2697 C CA . LEU A 1 342 ? -32.403 -0.118 21.290 1.00 42.56 342 LEU A CA 1
ATOM 2698 C C . LEU A 1 342 ? -33.642 -0.132 22.185 1.00 42.56 342 LEU A C 1
ATOM 2700 O O . LEU A 1 342 ? -34.520 0.757 22.009 1.00 42.56 342 LEU A O 1
#

Sequence (342 aa):
MRAEVNTTTALSTLLRPIALFSATVAITVLSASLLHRRGLLHLANPQTHMARSFILWLHGLGDSGPANEPIRTFFTSPEFRNTKWSFPSAPTSPVSCNYGAVMPSWFDIHEIPIGIASPKDEGGVLKAVKSIHSIIDKEVAAGISPENIFICGFSQGGALTLASVLLYPRTLGGGAVFSGWIPFNNTIKEKVSPEARKTPILWSHGMADPTVLFEAGQAAPPFMEDIGMQCEFKAYPNLGHSISTEELKSLELWIKGRYKKIFLFIKEVFKYLIHPPLDYKDQYQRKMRIGILNRKWIKFKHLFLEVKGRRVGGTWDPENNLEMPHPILSVRLEFDGKKFNL

Secondary structure (DSSP, 8-state):
------HHHHHHHHHHHHHHHHHHHHHHHHHHHHHHHTTTTTTSSTT--PPPPEEEEE--TT--HHHHGGGGGG--SGGGTTPEEE-PPPPEEEEGGGTTEEEE-SS----SSB-TT----HHHHHHHHHHHHHHHHHHHHTT--GGGEEEEEETHHHHHHHHHHHH-SS--SEEEEES----S-GGGGGG--TTGGGS-EEEEEETT-SSB-HHHHHTHHHHHHHTT--EEEEEETT--SS--HHHHHHHHHHHHHHHHHHHHHHHHHHHHHHS--THHHHHHHHHHTTT----EEEEETTEEEEEEEEEEEEEEETTTTEEEEEEEEEEEEEETTEEEE-

Foldseek 3Di:
DDDDDDPVVVVVVVVVVVVVVVVLVVVVVVVCVVCVVVVNVLLPDPPRPLQEFEEEEEEAWQDFQVVCVCLVVLQPDPSCPRYHYGRGWADWFQEQQVVGDTGTAQFHQNHWPAAPPGDARVVSLVVSLVVVLVVVVVVVVVPRDQLRYEYEYAARSLLSQVSNLQQHQAAHVAYEHELYAPRDDLVSLVNRHPRSQAHAYEYEYECAARTHHVNRSVVPPVSSVVSNHHYHYHYDDHDYRDDDSVSSVVVSVSSVVSSVVVVVVVVVVVCCSVCPDPVVVVVVVVVVVPPDQDFDWDDDPFKTKTKHWDFDFFDQDPVVRDGHTDTDIWIWIGGNRDIDID